Protein AF-A0A9P6B4S8-F1 (afdb_monomer_lite)

Structure (mmCIF, N/CA/C/O backbone):
data_AF-A0A9P6B4S8-F1
#
_entry.id   AF-A0A9P6B4S8-F1
#
loop_
_atom_site.group_PDB
_atom_site.id
_atom_site.type_symbol
_atom_site.label_atom_id
_atom_site.label_alt_id
_atom_site.label_comp_id
_atom_site.label_asym_id
_atom_site.label_entity_id
_atom_site.label_seq_id
_atom_site.pdbx_PDB_ins_code
_atom_site.Cartn_x
_atom_site.Cartn_y
_atom_site.Cartn_z
_atom_site.occupancy
_atom_site.B_iso_or_equiv
_atom_site.auth_seq_id
_atom_site.auth_comp_id
_atom_site.auth_asym_id
_atom_site.auth_atom_id
_atom_site.pdbx_PDB_model_num
ATOM 1 N N . MET A 1 1 ? 7.560 10.837 -11.925 1.00 60.25 1 MET A N 1
ATOM 2 C CA . MET A 1 1 ? 7.643 9.606 -12.739 1.00 60.25 1 MET A CA 1
ATOM 3 C C . MET A 1 1 ? 6.993 9.851 -14.095 1.00 60.25 1 MET A C 1
ATOM 5 O O . MET A 1 1 ? 7.662 9.678 -15.103 1.00 60.25 1 MET A O 1
ATOM 9 N N . ASP A 1 2 ? 5.782 10.408 -14.110 1.00 69.50 2 ASP A N 1
ATOM 10 C CA . ASP A 1 2 ? 5.038 10.773 -15.330 1.00 69.50 2 ASP A CA 1
ATOM 11 C C . ASP A 1 2 ? 5.799 11.707 -16.286 1.00 69.50 2 ASP A C 1
ATOM 13 O O . ASP A 1 2 ? 5.719 11.554 -17.499 1.00 69.50 2 A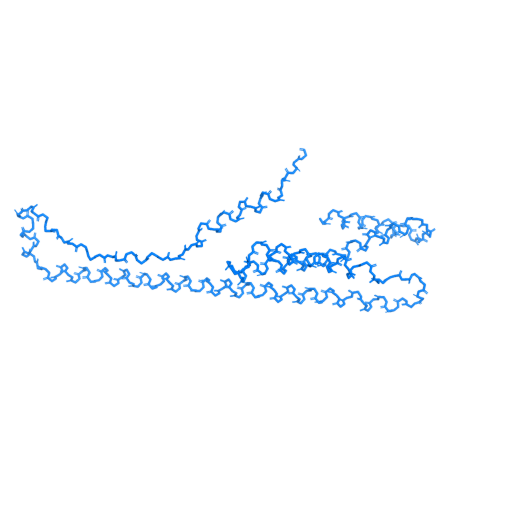SP A O 1
ATOM 17 N N . SER A 1 3 ? 6.618 12.625 -15.764 1.00 72.25 3 SER A N 1
ATOM 18 C CA . SER A 1 3 ? 7.443 13.527 -16.581 1.00 72.25 3 SER A CA 1
ATOM 19 C C . SER A 1 3 ? 8.452 12.799 -17.480 1.00 72.25 3 SER A C 1
ATOM 21 O O . SER A 1 3 ? 8.645 13.194 -18.628 1.00 72.25 3 SER A O 1
ATOM 23 N N . ILE A 1 4 ? 9.065 11.715 -16.991 1.00 69.94 4 ILE A N 1
ATOM 24 C CA . ILE A 1 4 ? 10.062 10.943 -17.752 1.00 69.94 4 ILE A CA 1
ATOM 25 C C . ILE A 1 4 ? 9.362 10.083 -18.815 1.00 69.94 4 ILE A C 1
ATOM 27 O O . ILE A 1 4 ? 9.819 10.021 -19.955 1.00 69.94 4 ILE A O 1
ATOM 31 N N . GLN A 1 5 ? 8.201 9.502 -18.488 1.00 69.69 5 GLN A N 1
ATOM 32 C CA . GLN A 1 5 ? 7.378 8.779 -19.466 1.00 69.69 5 GLN A CA 1
ATOM 33 C C . GLN A 1 5 ? 6.892 9.694 -20.597 1.00 69.69 5 GLN A C 1
ATOM 35 O O . GLN A 1 5 ? 6.941 9.311 -21.766 1.00 69.69 5 GLN A O 1
ATOM 40 N N . VAL A 1 6 ? 6.486 10.927 -20.276 1.00 79.06 6 VAL A N 1
ATOM 41 C CA . VAL A 1 6 ? 6.101 11.926 -21.282 1.00 79.06 6 VAL A CA 1
ATOM 42 C C . VAL A 1 6 ? 7.275 12.257 -22.209 1.00 79.06 6 VAL A C 1
ATOM 44 O O . VAL A 1 6 ? 7.082 12.301 -23.424 1.00 79.06 6 VAL A O 1
ATOM 47 N N . MET A 1 7 ? 8.497 12.419 -21.683 1.00 75.12 7 MET A N 1
ATOM 48 C CA . MET A 1 7 ? 9.686 12.615 -22.527 1.00 75.12 7 MET A CA 1
ATOM 49 C C . MET A 1 7 ? 9.951 11.412 -23.440 1.00 75.12 7 MET A C 1
ATOM 51 O O . MET A 1 7 ? 10.229 11.606 -24.623 1.00 75.12 7 MET A O 1
ATOM 55 N N . GLY A 1 8 ? 9.800 10.184 -22.935 1.00 69.69 8 GLY A N 1
ATOM 56 C CA . GLY A 1 8 ? 9.910 8.967 -23.746 1.00 69.69 8 GLY A CA 1
ATOM 57 C C . GLY A 1 8 ? 8.913 8.941 -24.910 1.00 69.69 8 GLY A C 1
ATOM 58 O O . GLY A 1 8 ? 9.304 8.715 -26.053 1.00 69.69 8 GLY A O 1
ATOM 59 N N . ASN A 1 9 ? 7.646 9.271 -24.648 1.00 75.06 9 ASN A N 1
ATOM 60 C CA . ASN A 1 9 ? 6.593 9.288 -25.668 1.00 75.06 9 ASN A CA 1
ATOM 61 C C . ASN A 1 9 ? 6.832 10.344 -26.760 1.00 75.06 9 ASN A C 1
ATOM 63 O O . ASN A 1 9 ? 6.580 10.082 -27.937 1.00 75.06 9 ASN A O 1
ATOM 67 N N . ILE A 1 10 ? 7.356 11.520 -26.397 1.00 80.56 10 ILE A N 1
ATOM 68 C CA . ILE A 1 10 ? 7.702 12.575 -27.364 1.00 80.56 10 ILE A CA 1
ATOM 69 C C . ILE A 1 10 ? 8.824 12.106 -28.304 1.00 80.56 10 ILE A C 1
ATOM 71 O O . ILE A 1 10 ? 8.780 12.375 -29.508 1.00 80.56 10 ILE A O 1
ATOM 75 N N . LEU A 1 11 ? 9.816 11.382 -27.777 1.00 71.94 11 LEU A N 1
ATOM 76 C CA . LEU A 1 11 ? 10.913 10.835 -28.578 1.00 71.94 11 LEU A CA 1
ATOM 77 C C . LEU A 1 11 ? 10.420 9.750 -29.546 1.00 71.94 11 LEU A C 1
ATOM 79 O O . LEU A 1 11 ? 10.827 9.750 -30.709 1.00 71.94 11 LEU A O 1
ATOM 83 N N . THR A 1 12 ? 9.498 8.887 -29.113 1.00 74.38 12 THR A N 1
ATOM 84 C CA . THR A 1 12 ? 8.885 7.851 -29.962 1.00 74.38 12 THR A CA 1
ATOM 85 C C . THR A 1 12 ? 8.053 8.450 -31.101 1.00 74.38 12 THR A C 1
ATOM 87 O O . THR A 1 12 ? 8.195 8.030 -32.249 1.00 74.38 12 THR A O 1
ATOM 90 N N . ALA A 1 13 ? 7.263 9.496 -30.839 1.00 78.19 13 ALA A N 1
ATOM 91 C CA . ALA A 1 13 ? 6.441 10.146 -31.866 1.00 78.19 13 ALA A CA 1
ATOM 92 C C . ALA A 1 13 ? 7.277 10.715 -33.032 1.00 78.19 13 ALA A C 1
ATOM 94 O O . ALA A 1 13 ? 6.869 10.682 -34.194 1.00 78.19 13 ALA A O 1
ATOM 95 N N . ARG A 1 14 ? 8.491 11.201 -32.744 1.00 75.31 14 ARG A N 1
ATOM 96 C CA . ARG A 1 14 ? 9.411 11.716 -33.770 1.00 75.31 14 ARG A CA 1
ATOM 97 C C . ARG A 1 14 ? 9.944 10.619 -34.699 1.00 75.31 14 ARG A C 1
ATOM 99 O O . ARG A 1 14 ? 10.279 10.907 -35.848 1.00 75.31 14 ARG A O 1
ATOM 106 N N . TRP A 1 15 ? 10.037 9.382 -34.219 1.00 69.94 15 TRP A N 1
ATOM 107 C CA . TRP A 1 15 ? 10.468 8.237 -35.022 1.00 69.94 15 TRP A CA 1
ATOM 108 C C . TRP A 1 15 ? 9.382 7.774 -35.986 1.00 69.94 15 TRP A C 1
ATOM 110 O O . TRP A 1 15 ? 9.666 7.569 -37.167 1.00 69.94 15 TRP A O 1
ATOM 120 N N . GLU A 1 16 ? 8.139 7.690 -35.508 1.00 78.75 16 GLU A N 1
ATOM 121 C CA . GLU A 1 16 ? 6.987 7.355 -36.351 1.00 78.75 16 GLU A CA 1
ATOM 122 C C . GLU A 1 16 ? 6.810 8.367 -37.490 1.00 78.75 16 GLU A C 1
ATOM 124 O O . GLU A 1 16 ? 6.536 7.980 -38.624 1.00 78.75 16 GLU A O 1
ATOM 129 N N . LEU A 1 17 ? 7.064 9.653 -37.220 1.00 83.56 17 LEU A N 1
ATOM 130 C CA . LEU A 1 17 ? 6.996 10.715 -38.226 1.00 83.56 17 LEU A CA 1
ATOM 131 C C . LEU A 1 17 ? 8.083 10.623 -39.309 1.00 83.56 17 LEU A C 1
ATOM 133 O O . LEU A 1 17 ? 7.824 10.979 -40.456 1.00 83.56 17 LEU A O 1
ATOM 137 N N . ASN A 1 18 ? 9.295 10.172 -38.973 1.00 81.62 18 ASN A N 1
ATOM 138 C CA . ASN A 1 18 ? 10.419 10.157 -39.919 1.00 81.62 18 ASN A CA 1
ATOM 139 C C . ASN A 1 18 ? 10.561 8.837 -40.693 1.00 81.62 18 ASN A C 1
ATOM 141 O O . ASN A 1 18 ? 11.295 8.794 -41.683 1.00 81.62 18 ASN A O 1
ATOM 145 N N . GLY A 1 19 ? 9.896 7.760 -40.259 1.00 78.31 19 GLY A N 1
ATOM 146 C CA . GLY A 1 19 ? 9.850 6.470 -40.960 1.00 78.31 19 GLY A CA 1
ATOM 147 C C . GLY A 1 19 ? 11.210 5.795 -41.197 1.00 78.31 19 GLY A C 1
ATOM 148 O O . GLY A 1 19 ? 11.290 4.826 -41.952 1.00 78.31 19 GLY A O 1
ATOM 149 N N . LYS A 1 20 ? 12.293 6.307 -40.599 1.00 72.19 20 LYS A N 1
ATOM 150 C CA . LYS A 1 20 ? 13.662 5.811 -40.761 1.00 72.19 20 LYS A CA 1
ATOM 151 C C . LYS A 1 20 ? 14.406 5.873 -39.434 1.00 72.19 20 LYS A C 1
ATOM 153 O O . LYS A 1 20 ? 14.551 6.941 -38.846 1.00 72.19 20 LYS A O 1
ATOM 158 N N . ALA A 1 21 ? 14.916 4.721 -39.017 1.00 65.62 21 ALA A N 1
ATOM 159 C CA . ALA A 1 21 ? 15.873 4.599 -37.932 1.00 65.62 21 ALA A CA 1
ATOM 160 C C . ALA A 1 21 ? 17.251 5.022 -38.453 1.00 65.62 21 ALA A C 1
ATOM 162 O O . ALA A 1 21 ? 17.856 4.304 -39.246 1.00 65.62 21 ALA A O 1
ATOM 163 N N . THR A 1 22 ? 17.737 6.202 -38.078 1.00 67.94 22 THR A N 1
ATOM 164 C CA . THR A 1 22 ? 19.130 6.572 -38.352 1.00 67.94 22 THR A CA 1
ATOM 165 C C . THR A 1 22 ? 20.005 6.055 -37.220 1.00 67.94 22 THR A C 1
ATOM 167 O O . THR A 1 22 ?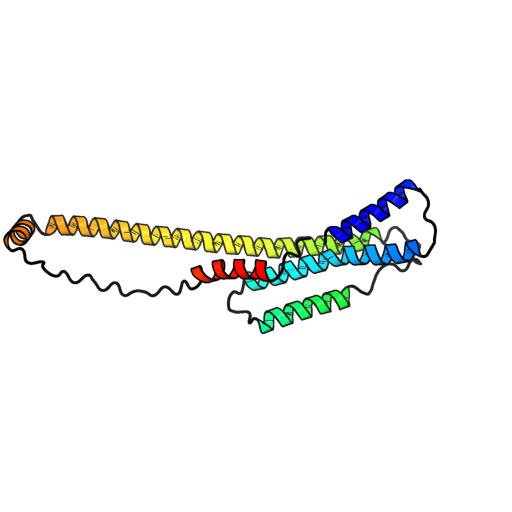 19.871 6.512 -36.084 1.00 67.94 22 THR A O 1
ATOM 170 N N . GLU A 1 23 ? 20.894 5.114 -37.529 1.00 64.56 23 GLU A N 1
ATOM 171 C CA . GLU A 1 23 ? 21.922 4.626 -36.609 1.00 64.56 23 GLU A CA 1
ATOM 172 C C . GLU A 1 23 ? 22.845 5.797 -36.225 1.00 64.56 23 GLU A C 1
ATOM 174 O O . GLU A 1 23 ? 23.530 6.381 -37.063 1.00 64.56 23 GLU A O 1
ATOM 179 N N . GLY A 1 24 ? 22.805 6.206 -34.959 1.00 74.12 24 GLY A N 1
ATOM 180 C CA . GLY A 1 24 ? 23.564 7.341 -34.440 1.00 74.12 24 GLY A CA 1
ATOM 181 C C . GLY A 1 24 ? 23.475 7.422 -32.918 1.00 74.12 24 GLY A C 1
ATOM 182 O O . GLY A 1 24 ? 22.684 6.710 -32.302 1.00 74.12 24 GLY A O 1
ATOM 183 N N . SER A 1 25 ? 24.250 8.319 -32.300 1.00 68.62 25 SER A N 1
ATOM 184 C CA . SER A 1 25 ? 24.309 8.510 -30.833 1.00 68.62 25 SER A CA 1
ATOM 185 C C . SER A 1 25 ? 22.949 8.788 -30.175 1.00 68.62 25 SER A C 1
ATOM 187 O O . SER A 1 25 ? 22.758 8.541 -28.981 1.00 68.62 25 SER A O 1
ATOM 189 N N . TYR A 1 26 ? 21.984 9.265 -30.962 1.00 67.12 26 TYR A N 1
ATOM 190 C CA . TYR A 1 26 ? 20.598 9.461 -30.547 1.00 67.12 26 TYR A CA 1
ATOM 191 C C . TYR A 1 26 ? 19.887 8.138 -30.216 1.00 67.12 26 TYR A C 1
ATOM 193 O O . TYR A 1 26 ? 19.085 8.085 -29.291 1.00 67.12 26 TYR A O 1
ATOM 201 N N . CYS A 1 27 ? 20.211 7.050 -30.924 1.00 65.81 27 CYS A N 1
ATOM 202 C CA . CYS A 1 27 ? 19.630 5.728 -30.689 1.00 65.81 27 CYS A CA 1
ATOM 203 C C . CYS A 1 27 ? 20.142 5.118 -29.371 1.00 65.81 27 CYS A C 1
ATOM 205 O O . CYS A 1 27 ? 19.360 4.584 -28.587 1.00 65.81 27 CYS A O 1
ATOM 207 N N . THR A 1 28 ? 21.434 5.290 -29.067 1.00 69.69 28 THR A N 1
ATOM 208 C CA . THR A 1 28 ? 22.043 4.814 -27.813 1.00 69.69 28 THR A CA 1
ATOM 209 C C . THR A 1 28 ? 21.476 5.551 -26.597 1.00 69.69 28 THR A C 1
ATOM 211 O O . THR A 1 28 ? 20.998 4.916 -25.661 1.00 69.69 28 THR A O 1
ATOM 214 N N . THR A 1 29 ? 21.416 6.885 -26.640 1.00 68.00 29 THR A N 1
ATOM 215 C CA . THR A 1 29 ? 20.871 7.696 -25.529 1.00 68.00 29 THR A CA 1
ATOM 216 C C . THR A 1 29 ? 19.369 7.485 -25.312 1.00 68.00 29 THR A C 1
ATOM 218 O O . THR A 1 29 ? 18.887 7.516 -24.176 1.00 68.00 29 THR A O 1
ATOM 221 N N . GLN A 1 30 ? 18.611 7.213 -26.377 1.00 66.56 30 GLN A N 1
ATOM 222 C CA . GLN A 1 30 ? 17.198 6.852 -26.263 1.00 66.56 30 GLN A CA 1
ATOM 223 C C . GLN A 1 30 ? 17.012 5.477 -25.610 1.00 66.56 30 GLN A C 1
ATOM 225 O O . GLN A 1 30 ? 16.117 5.324 -24.781 1.00 66.56 30 GLN A O 1
ATOM 230 N N . SER A 1 31 ? 17.865 4.500 -25.933 1.00 64.94 31 SER A N 1
ATOM 231 C CA . SER A 1 31 ? 17.790 3.160 -25.340 1.00 64.94 31 SER A CA 1
ATOM 232 C C . SER A 1 31 ? 18.023 3.179 -23.824 1.00 64.94 31 SER A C 1
ATOM 234 O O . SER A 1 31 ? 17.265 2.557 -23.084 1.00 64.94 31 SER A O 1
ATOM 236 N N . GLU A 1 32 ? 18.968 3.996 -23.350 1.00 66.69 32 GLU A N 1
ATOM 237 C CA . GLU A 1 32 ? 19.223 4.201 -21.918 1.00 66.69 32 GLU A CA 1
ATOM 238 C C . GLU A 1 32 ? 18.029 4.872 -21.223 1.00 66.69 32 GLU A C 1
ATOM 240 O O . GLU A 1 32 ? 17.619 4.473 -20.133 1.00 66.69 32 GLU A O 1
ATOM 245 N N . SER A 1 33 ? 17.418 5.863 -21.879 1.00 65.88 33 SER A N 1
ATOM 246 C CA . SER A 1 33 ? 16.287 6.618 -21.323 1.00 65.88 33 SER A CA 1
ATOM 247 C C . SER A 1 33 ? 15.017 5.767 -21.196 1.00 65.88 33 SER A C 1
ATOM 249 O O . SER A 1 33 ? 14.292 5.875 -20.208 1.00 65.88 33 SER A O 1
ATOM 251 N N . VAL A 1 34 ? 14.747 4.900 -22.177 1.00 65.88 34 VAL A N 1
ATOM 252 C CA . VAL A 1 34 ? 13.602 3.974 -22.142 1.00 65.88 34 VAL A CA 1
ATOM 253 C C . VAL A 1 34 ? 13.805 2.905 -21.065 1.00 65.88 34 VAL A C 1
ATOM 255 O O . VAL A 1 34 ? 12.877 2.597 -20.324 1.00 65.88 34 VAL A O 1
ATOM 258 N N . GLN A 1 35 ? 15.032 2.419 -20.885 1.00 65.75 35 GLN A N 1
ATOM 259 C CA . GLN A 1 35 ? 15.338 1.406 -19.875 1.00 65.75 35 GLN A CA 1
ATOM 260 C C . GLN A 1 35 ? 15.165 1.931 -18.437 1.00 65.75 35 GLN A C 1
ATOM 262 O O . GLN A 1 35 ? 14.715 1.202 -17.549 1.00 65.75 35 GLN A O 1
ATOM 267 N N . VAL A 1 36 ? 15.428 3.223 -18.206 1.00 67.62 36 VAL A N 1
ATOM 268 C CA . VAL A 1 36 ? 15.117 3.896 -16.930 1.00 67.62 36 VAL A CA 1
ATOM 269 C C . VAL A 1 36 ? 13.604 3.947 -16.674 1.00 67.62 36 VAL A C 1
ATOM 271 O O . VAL A 1 36 ? 13.168 3.790 -15.529 1.00 67.62 36 VAL A O 1
ATOM 274 N N . CYS A 1 37 ? 12.787 4.113 -17.719 1.00 65.44 37 CYS A N 1
ATOM 275 C CA . CYS A 1 37 ? 11.326 4.084 -17.604 1.00 65.44 37 CYS A CA 1
ATOM 276 C C . CYS A 1 37 ? 10.782 2.692 -17.257 1.00 65.44 37 CYS A C 1
ATOM 278 O O . CYS A 1 37 ? 9.800 2.606 -16.520 1.00 65.44 37 CYS A O 1
ATOM 280 N N . ASP A 1 38 ? 11.423 1.610 -17.694 1.00 68.25 38 ASP A N 1
ATOM 281 C CA . ASP A 1 38 ? 10.990 0.246 -17.350 1.00 68.25 38 ASP A CA 1
ATOM 282 C C . ASP A 1 38 ? 11.338 -0.129 -15.900 1.00 68.25 38 ASP A C 1
ATOM 284 O O . ASP A 1 38 ? 10.576 -0.823 -15.217 1.00 68.25 38 ASP A O 1
ATOM 288 N N . GLY A 1 39 ? 12.426 0.439 -15.362 1.00 72.50 39 GLY A N 1
ATOM 289 C CA . GLY A 1 39 ? 12.794 0.339 -13.943 1.00 72.50 39 GLY A CA 1
ATOM 290 C C . GLY A 1 39 ? 11.731 0.883 -12.978 1.00 72.50 39 GLY A C 1
ATOM 291 O O . GLY A 1 39 ? 11.712 0.559 -11.788 1.00 72.50 39 GLY A O 1
ATOM 292 N N . SER A 1 40 ? 10.794 1.666 -13.499 1.00 78.06 40 SER A N 1
ATOM 293 C CA . SER A 1 40 ? 9.721 2.290 -12.742 1.00 78.06 40 SER A CA 1
ATOM 294 C C . SER A 1 40 ? 8.719 1.280 -12.149 1.00 78.06 40 SER A C 1
ATOM 296 O O . SER A 1 40 ? 8.196 1.488 -11.052 1.00 78.06 40 SER A O 1
ATOM 298 N N . THR A 1 41 ? 8.537 0.120 -12.791 1.00 82.12 41 THR A N 1
ATOM 299 C CA . THR A 1 41 ? 7.689 -0.970 -12.277 1.00 82.12 41 THR A CA 1
ATOM 300 C C . THR A 1 41 ? 8.223 -1.522 -10.956 1.00 82.12 41 THR A C 1
ATOM 302 O O . THR A 1 41 ? 7.469 -1.706 -9.998 1.00 82.12 41 THR A O 1
ATOM 305 N N . TRP A 1 42 ? 9.538 -1.729 -10.862 1.00 82.88 42 TRP A N 1
ATOM 306 C CA . TRP A 1 42 ? 10.191 -2.224 -9.648 1.00 82.88 42 TRP A CA 1
ATOM 307 C C . TRP A 1 42 ? 10.080 -1.241 -8.489 1.00 82.88 42 TRP A C 1
ATOM 309 O O . TRP A 1 42 ? 9.868 -1.649 -7.344 1.00 82.88 42 TRP A O 1
ATOM 319 N N . PHE A 1 43 ? 10.155 0.054 -8.791 1.00 83.50 43 PHE A N 1
ATOM 320 C CA . PHE A 1 43 ? 9.942 1.098 -7.800 1.00 83.50 43 PHE A CA 1
ATOM 321 C C . PHE A 1 43 ? 8.517 1.052 -7.233 1.00 83.50 43 PHE A C 1
ATOM 323 O O . PHE A 1 43 ? 8.338 1.085 -6.013 1.00 83.50 43 PHE A O 1
ATOM 330 N N . THR A 1 44 ? 7.507 0.874 -8.090 1.00 85.00 44 THR A N 1
ATOM 331 C CA . THR A 1 44 ? 6.112 0.698 -7.657 1.00 85.00 44 THR A CA 1
ATOM 332 C C . THR A 1 44 ? 5.944 -0.516 -6.743 1.00 85.00 44 THR A C 1
ATOM 334 O O . THR A 1 44 ? 5.308 -0.406 -5.694 1.00 85.00 44 THR A O 1
ATOM 337 N N . ILE A 1 45 ? 6.554 -1.660 -7.078 1.00 87.56 45 ILE A N 1
ATOM 338 C CA . ILE A 1 45 ? 6.505 -2.858 -6.223 1.00 87.56 45 ILE A CA 1
ATOM 339 C C . ILE A 1 45 ? 7.167 -2.585 -4.869 1.00 87.56 45 ILE A C 1
ATOM 341 O O . ILE A 1 45 ? 6.596 -2.924 -3.834 1.00 87.56 45 ILE A O 1
ATOM 345 N N . ALA A 1 46 ? 8.347 -1.958 -4.844 1.00 88.06 46 ALA A N 1
ATOM 346 C CA . ALA A 1 46 ? 9.032 -1.639 -3.592 1.00 88.06 46 ALA A CA 1
ATOM 347 C C . ALA A 1 46 ? 8.191 -0.724 -2.696 1.00 88.06 46 ALA A C 1
ATOM 349 O O . ALA A 1 46 ? 8.064 -0.984 -1.498 1.00 88.06 46 ALA A O 1
ATOM 350 N N . MET A 1 47 ? 7.566 0.302 -3.276 1.00 88.12 47 MET A N 1
ATOM 351 C CA . MET A 1 47 ? 6.647 1.185 -2.557 1.00 88.12 47 MET A CA 1
ATOM 352 C C . MET A 1 47 ? 5.425 0.428 -2.023 1.00 88.12 47 MET A C 1
ATOM 354 O O . MET A 1 47 ? 5.036 0.632 -0.868 1.00 88.12 47 MET A O 1
ATOM 358 N N . ALA A 1 48 ? 4.852 -0.484 -2.813 1.00 90.38 48 ALA A N 1
ATOM 359 C CA . ALA A 1 48 ? 3.729 -1.317 -2.388 1.00 90.38 48 ALA A CA 1
ATOM 360 C C . ALA A 1 48 ? 4.112 -2.244 -1.222 1.00 90.38 48 ALA A C 1
ATOM 362 O O . ALA A 1 48 ? 3.388 -2.308 -0.230 1.00 90.38 48 ALA A O 1
ATOM 363 N N . VAL A 1 49 ? 5.274 -2.905 -1.291 1.00 90.06 49 VAL A N 1
ATOM 364 C CA . VAL A 1 49 ? 5.794 -3.772 -0.218 1.00 90.06 49 VAL A CA 1
ATOM 365 C C . VAL A 1 49 ? 6.041 -2.975 1.059 1.00 90.06 49 VAL A C 1
ATOM 367 O O . VAL A 1 49 ? 5.623 -3.395 2.136 1.00 90.06 49 VAL A O 1
ATOM 370 N N . MET A 1 50 ? 6.680 -1.810 0.953 1.00 89.12 50 MET A N 1
ATOM 371 C CA . MET A 1 50 ? 6.916 -0.934 2.102 1.00 89.12 50 MET A CA 1
ATOM 372 C C . MET A 1 50 ? 5.601 -0.512 2.762 1.00 89.12 50 MET A C 1
ATOM 374 O O . MET A 1 50 ? 5.442 -0.658 3.973 1.00 89.12 50 MET A O 1
ATOM 378 N N . THR A 1 51 ? 4.632 -0.066 1.961 1.00 90.56 51 THR A N 1
ATOM 379 C CA . THR A 1 51 ? 3.304 0.334 2.448 1.00 90.56 51 THR A CA 1
ATOM 380 C C . THR A 1 51 ? 2.584 -0.833 3.126 1.00 90.56 51 THR A C 1
ATOM 382 O O . THR A 1 51 ? 2.055 -0.684 4.228 1.00 90.56 51 THR A O 1
ATOM 385 N N . PHE A 1 52 ? 2.614 -2.014 2.508 1.00 93.06 52 PHE A N 1
ATOM 386 C CA . PHE A 1 52 ? 2.039 -3.238 3.059 1.00 93.06 52 PHE A CA 1
ATOM 387 C C . PHE A 1 52 ? 2.635 -3.592 4.423 1.00 93.06 52 PHE A C 1
ATOM 389 O O . PHE A 1 52 ? 1.894 -3.837 5.376 1.00 93.06 52 PHE A O 1
ATOM 396 N N . LEU A 1 53 ? 3.964 -3.574 4.547 1.00 91.12 53 LEU A N 1
ATOM 397 C CA . LEU A 1 53 ? 4.645 -3.908 5.796 1.00 91.12 53 LEU A CA 1
ATOM 398 C C . LEU A 1 53 ? 4.294 -2.929 6.920 1.00 91.12 53 LEU A C 1
ATOM 400 O O . LEU A 1 53 ? 4.079 -3.352 8.056 1.00 91.12 53 LEU A O 1
ATOM 404 N N . GLU A 1 54 ? 4.196 -1.633 6.620 1.00 89.69 54 GLU A N 1
ATOM 405 C CA . GLU A 1 54 ? 3.822 -0.639 7.625 1.00 89.69 54 GLU A CA 1
ATOM 406 C C . GLU A 1 54 ? 2.354 -0.731 8.066 1.00 89.69 54 GLU A C 1
ATOM 408 O O . GLU A 1 54 ? 2.043 -0.373 9.204 1.00 89.69 54 GLU A O 1
ATOM 413 N N . ILE A 1 55 ? 1.449 -1.154 7.177 1.00 90.94 55 ILE A N 1
ATOM 414 C CA . ILE A 1 55 ? 0.022 -1.306 7.491 1.00 90.94 55 ILE A CA 1
ATOM 415 C C . ILE A 1 55 ? -0.229 -2.602 8.264 1.00 90.94 55 ILE A C 1
ATOM 417 O O . ILE A 1 55 ? -0.938 -2.580 9.264 1.00 90.94 55 ILE A O 1
ATOM 421 N N . MET A 1 56 ? 0.362 -3.718 7.835 1.00 91.88 56 MET A N 1
ATOM 422 C CA . MET A 1 56 ? 0.082 -5.039 8.411 1.00 91.88 56 MET A CA 1
ATOM 423 C C . MET A 1 56 ? 0.820 -5.316 9.721 1.00 91.88 56 MET A C 1
ATOM 425 O O . MET A 1 56 ? 0.365 -6.130 10.525 1.00 91.88 56 MET A O 1
ATOM 429 N N . PHE A 1 57 ? 1.953 -4.652 9.963 1.00 91.12 57 PHE A N 1
ATOM 430 C CA . PHE A 1 57 ? 2.771 -4.873 11.160 1.00 91.12 57 PHE A CA 1
ATOM 431 C C . PHE A 1 57 ? 2.934 -3.607 12.002 1.00 91.12 57 PHE A C 1
ATOM 433 O O . PHE A 1 57 ? 4.064 -3.219 12.338 1.00 91.12 57 PHE A O 1
ATOM 440 N N . PRO A 1 58 ? 1.828 -2.949 12.388 1.00 87.81 58 PRO A N 1
ATOM 441 C CA . PRO A 1 58 ? 1.920 -1.675 13.061 1.00 87.81 58 PRO A CA 1
ATOM 442 C C . PRO A 1 58 ? 2.523 -1.890 14.461 1.00 87.81 58 PRO A C 1
ATOM 444 O O . PRO A 1 58 ? 2.118 -2.768 15.222 1.00 87.81 58 PRO A O 1
ATOM 447 N N . GLY A 1 59 ? 3.584 -1.142 14.769 1.00 88.62 59 GLY A N 1
ATOM 448 C CA .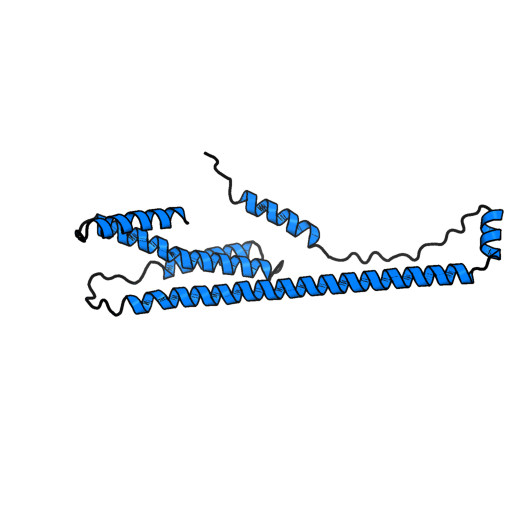 GLY A 1 59 ? 4.323 -1.239 16.036 1.00 88.62 59 GLY A CA 1
ATOM 449 C C . GLY A 1 59 ? 5.287 -2.426 16.169 1.00 88.62 59 GLY A C 1
ATOM 450 O O . GLY A 1 59 ? 6.136 -2.398 17.056 1.00 88.62 59 GLY A O 1
ATOM 451 N N . LYS A 1 60 ? 5.222 -3.434 15.287 1.00 89.81 60 LYS A N 1
ATOM 452 C CA . LYS A 1 60 ? 6.180 -4.557 15.287 1.00 89.81 60 LYS A CA 1
ATOM 453 C C . LYS A 1 60 ? 7.449 -4.244 14.503 1.00 89.81 60 LYS A C 1
ATOM 455 O O . LYS A 1 60 ? 8.521 -4.719 14.867 1.00 89.81 60 LYS A O 1
ATOM 460 N N . LEU A 1 61 ? 7.340 -3.443 13.443 1.00 90.69 61 LEU A N 1
ATOM 461 C CA . LEU A 1 61 ? 8.493 -3.059 12.639 1.00 90.69 61 LEU A CA 1
ATOM 462 C C . LEU A 1 61 ? 9.136 -1.793 13.216 1.00 90.69 61 LEU A C 1
ATOM 464 O O . LEU A 1 61 ? 8.558 -0.705 13.185 1.00 90.69 61 LEU A O 1
ATOM 468 N N . SER A 1 62 ? 10.353 -1.919 13.745 1.00 92.62 62 SER A N 1
ATOM 469 C CA . SER A 1 62 ? 11.115 -0.750 14.190 1.00 92.62 62 SER A CA 1
ATOM 470 C C . SER A 1 62 ? 11.440 0.154 12.996 1.00 92.62 62 SER A C 1
ATOM 472 O O . SER A 1 62 ? 11.777 -0.329 11.913 1.00 92.62 62 SER A O 1
ATOM 474 N N . ARG A 1 63 ? 11.443 1.482 13.188 1.00 85.62 63 ARG A N 1
ATOM 475 C CA . ARG A 1 63 ? 11.828 2.454 12.138 1.00 85.62 63 ARG A CA 1
ATOM 476 C C . ARG A 1 63 ? 13.214 2.181 11.543 1.00 85.62 63 ARG A C 1
ATOM 478 O O . ARG A 1 63 ? 13.495 2.594 10.421 1.00 85.62 63 ARG A O 1
ATOM 485 N N . SER A 1 64 ? 14.115 1.544 12.293 1.00 90.75 64 SER A N 1
ATOM 486 C CA . SER A 1 64 ? 15.435 1.152 11.781 1.00 90.75 64 SER A CA 1
ATOM 487 C C . SER A 1 64 ? 15.375 -0.095 10.894 1.00 90.75 64 SER A C 1
ATOM 489 O O . SER A 1 64 ? 16.189 -0.235 9.989 1.00 90.75 64 SER A O 1
ATOM 491 N N . GLN A 1 65 ? 14.429 -1.004 11.136 1.00 91.00 65 GLN A N 1
ATOM 492 C CA . GLN A 1 65 ? 14.205 -2.188 10.306 1.00 91.00 65 GLN A CA 1
ATOM 493 C C . GLN A 1 65 ? 13.506 -1.808 9.002 1.00 91.00 65 GLN A C 1
ATOM 495 O O . GLN A 1 65 ? 13.962 -2.237 7.952 1.00 91.00 65 GLN A O 1
ATOM 500 N N . ALA A 1 66 ? 12.494 -0.934 9.053 1.00 86.12 66 ALA A N 1
ATOM 501 C CA . ALA A 1 66 ? 11.831 -0.413 7.855 1.00 86.12 66 ALA A CA 1
ATOM 502 C C . ALA A 1 66 ? 12.828 0.278 6.908 1.00 86.12 66 ALA A C 1
ATOM 504 O O . ALA A 1 66 ? 12.873 -0.027 5.722 1.00 86.12 66 ALA A O 1
ATOM 505 N N . ARG A 1 67 ? 13.706 1.138 7.450 1.00 87.00 67 ARG A N 1
ATOM 506 C CA . ARG A 1 67 ? 14.771 1.794 6.670 1.00 87.00 67 ARG A CA 1
ATOM 507 C C . ARG A 1 67 ? 15.770 0.804 6.077 1.00 87.00 67 ARG A C 1
ATOM 509 O O . ARG A 1 67 ? 16.149 0.958 4.922 1.00 87.00 67 ARG A O 1
ATOM 516 N N . ARG A 1 68 ? 16.182 -0.212 6.846 1.00 92.25 68 ARG A N 1
ATOM 517 C CA . ARG A 1 68 ? 17.071 -1.272 6.348 1.00 92.25 68 ARG A CA 1
ATOM 518 C C . ARG A 1 68 ? 16.413 -2.059 5.222 1.00 92.25 68 ARG A C 1
ATOM 520 O O . ARG A 1 68 ? 17.044 -2.246 4.199 1.00 92.25 68 ARG A O 1
ATOM 527 N N . LEU A 1 69 ? 15.148 -2.441 5.378 1.00 89.75 69 LEU A N 1
ATOM 528 C CA . LEU A 1 69 ? 14.411 -3.193 4.368 1.00 89.75 69 LEU A CA 1
ATOM 529 C C . LEU A 1 69 ? 14.193 -2.371 3.093 1.00 89.75 69 LEU A C 1
ATOM 531 O O . LEU A 1 69 ? 14.442 -2.885 2.010 1.00 89.75 69 LEU A O 1
ATOM 535 N N . ALA A 1 70 ? 13.836 -1.088 3.208 1.00 87.19 70 ALA A N 1
ATOM 536 C CA . ALA A 1 70 ? 13.754 -0.177 2.066 1.00 87.19 70 ALA A CA 1
ATOM 537 C C . ALA A 1 70 ? 15.097 -0.066 1.331 1.00 87.19 70 ALA A C 1
ATOM 539 O O . ALA A 1 70 ? 15.150 -0.229 0.117 1.00 87.19 70 ALA A O 1
ATOM 540 N N . ALA A 1 71 ? 16.190 0.155 2.069 1.00 89.81 71 ALA A N 1
ATOM 541 C CA . ALA A 1 71 ? 17.527 0.234 1.491 1.00 89.81 71 ALA A CA 1
ATOM 542 C C . ALA A 1 71 ? 17.935 -1.087 0.824 1.00 89.81 71 ALA A C 1
ATOM 544 O O . ALA A 1 71 ? 18.443 -1.067 -0.289 1.00 89.81 71 ALA A O 1
ATOM 545 N N . THR A 1 72 ? 17.663 -2.234 1.455 1.00 91.50 72 THR A N 1
ATOM 546 C CA . THR A 1 72 ? 17.916 -3.554 0.866 1.00 91.50 72 THR A CA 1
ATOM 547 C C . THR A 1 72 ? 17.098 -3.762 -0.405 1.00 91.50 72 THR A C 1
ATOM 549 O O . THR A 1 72 ? 17.661 -4.216 -1.391 1.00 91.50 72 THR A O 1
ATOM 552 N N . MET A 1 73 ? 15.814 -3.390 -0.431 1.00 87.44 73 MET A N 1
ATOM 553 C CA . MET A 1 73 ? 14.978 -3.486 -1.635 1.00 87.44 73 MET A CA 1
ATOM 554 C C . MET A 1 73 ? 15.496 -2.580 -2.752 1.00 87.44 73 MET A C 1
ATOM 556 O O . MET A 1 73 ? 15.594 -3.026 -3.886 1.00 87.44 73 MET A O 1
ATOM 560 N N . ILE A 1 74 ? 15.891 -1.343 -2.438 1.00 86.06 74 ILE A N 1
ATOM 561 C CA . ILE A 1 74 ? 16.493 -0.415 -3.404 1.00 86.06 74 ILE A CA 1
ATOM 562 C C . ILE A 1 74 ? 17.807 -0.986 -3.951 1.00 86.06 74 ILE A C 1
ATOM 564 O O . ILE A 1 74 ? 18.005 -0.994 -5.158 1.00 86.06 74 ILE A O 1
ATOM 568 N N . ILE A 1 75 ? 18.683 -1.511 -3.091 1.00 89.69 75 ILE A N 1
ATOM 569 C CA . ILE A 1 75 ? 19.945 -2.136 -3.509 1.00 89.69 75 ILE A CA 1
ATOM 570 C C . ILE A 1 75 ? 19.679 -3.369 -4.373 1.00 89.69 75 ILE A C 1
ATOM 572 O O . ILE A 1 75 ? 20.326 -3.523 -5.397 1.00 89.69 75 ILE A O 1
ATOM 576 N N . LEU A 1 76 ? 18.723 -4.227 -4.004 1.00 84.94 76 LEU A N 1
ATOM 577 C CA . LEU A 1 76 ? 18.337 -5.383 -4.815 1.00 84.94 76 LEU A CA 1
ATOM 578 C C . LEU A 1 76 ? 17.811 -4.931 -6.177 1.00 84.94 76 LEU A C 1
ATOM 580 O O . LEU A 1 76 ? 18.263 -5.448 -7.187 1.00 84.94 76 LEU A O 1
ATOM 584 N N . ILE A 1 77 ? 16.942 -3.922 -6.222 1.00 83.94 77 ILE A N 1
ATOM 585 C CA . ILE A 1 77 ? 16.482 -3.296 -7.465 1.00 83.94 77 ILE A CA 1
ATOM 586 C C . ILE A 1 77 ? 17.698 -2.853 -8.284 1.00 83.94 77 ILE A C 1
ATOM 588 O O . ILE A 1 77 ? 17.897 -3.365 -9.375 1.00 83.94 77 ILE A O 1
ATOM 592 N N . PHE A 1 78 ? 18.598 -2.032 -7.745 1.00 81.31 78 PHE A N 1
ATOM 593 C CA . PHE A 1 78 ? 19.812 -1.608 -8.452 1.00 81.31 78 PHE A CA 1
ATOM 594 C C . PHE A 1 78 ? 20.828 -2.722 -8.740 1.00 81.31 78 PHE A C 1
ATOM 596 O O . PHE A 1 78 ? 21.719 -2.493 -9.540 1.00 81.31 78 PHE A O 1
ATOM 603 N N . LEU A 1 79 ? 20.744 -3.901 -8.124 1.00 83.50 79 LEU A N 1
ATOM 604 C CA . LEU A 1 79 ? 21.591 -5.056 -8.449 1.00 83.50 79 LEU A CA 1
ATOM 605 C C . LEU A 1 79 ? 20.973 -5.930 -9.541 1.00 83.50 79 LEU A C 1
ATOM 607 O O . LEU A 1 79 ? 21.703 -6.507 -10.342 1.00 83.50 79 LEU A O 1
ATOM 611 N N . PHE A 1 80 ? 19.645 -6.014 -9.579 1.00 74.50 80 PHE A N 1
ATOM 612 C CA . PHE A 1 80 ? 18.892 -6.791 -10.560 1.00 74.50 80 PHE A CA 1
ATOM 613 C C . PHE A 1 80 ? 18.506 -5.972 -11.806 1.00 74.50 80 PHE A C 1
ATOM 615 O O . PHE A 1 80 ? 18.243 -6.567 -12.844 1.00 74.50 80 PHE A O 1
ATOM 622 N N . LEU A 1 81 ? 18.513 -4.632 -11.742 1.00 72.44 81 LEU A N 1
ATOM 623 C CA . LEU A 1 81 ? 18.265 -3.730 -12.878 1.00 72.44 81 LEU A CA 1
ATOM 624 C C . LEU A 1 81 ? 19.412 -3.573 -13.896 1.00 72.44 81 LEU A C 1
ATOM 626 O O . LEU A 1 81 ? 19.087 -3.367 -15.061 1.00 72.44 81 LEU A O 1
ATOM 630 N N . PRO A 1 82 ? 20.719 -3.597 -13.554 1.00 54.62 82 PRO A N 1
ATOM 631 C CA . PRO A 1 82 ? 21.735 -3.152 -14.509 1.00 54.62 82 PRO A CA 1
ATOM 632 C C . PRO A 1 82 ? 22.150 -4.209 -15.531 1.00 54.62 82 PRO A C 1
ATOM 634 O O . PRO A 1 82 ? 23.026 -3.940 -16.347 1.00 54.62 82 PRO A O 1
ATOM 637 N N . TRP A 1 83 ? 21.590 -5.418 -15.496 1.00 54.69 83 TRP A N 1
ATOM 638 C CA . TRP A 1 83 ? 22.119 -6.518 -16.294 1.00 54.69 83 TRP A CA 1
ATOM 639 C C . TRP A 1 83 ? 20.984 -7.288 -16.961 1.00 54.69 83 TRP A C 1
ATOM 641 O O . TRP A 1 83 ? 20.166 -7.900 -16.286 1.00 54.69 83 TRP A O 1
ATOM 651 N N . CYS A 1 84 ? 21.020 -7.310 -18.296 1.00 53.25 84 CYS A N 1
ATOM 652 C CA . CYS A 1 84 ? 20.061 -7.909 -19.236 1.00 53.25 84 CYS A CA 1
ATOM 653 C C . CYS A 1 84 ? 18.862 -7.000 -19.559 1.00 53.25 84 CYS A C 1
ATOM 655 O O . CYS A 1 84 ? 18.174 -6.519 -18.679 1.00 53.25 84 CYS A O 1
ATOM 657 N N . TRP A 1 85 ? 18.506 -6.737 -20.813 1.00 48.56 85 TRP A N 1
ATOM 658 C CA . TRP A 1 85 ? 18.641 -7.589 -21.988 1.00 48.56 85 TRP A CA 1
ATOM 659 C C . TRP A 1 85 ? 18.469 -6.724 -23.240 1.00 48.56 85 TRP A C 1
ATOM 661 O O . TRP A 1 85 ? 17.352 -6.502 -23.684 1.00 48.56 85 TRP A O 1
ATOM 671 N N . ILE A 1 86 ? 19.547 -6.202 -23.814 1.00 49.78 86 ILE A N 1
ATOM 672 C CA . ILE A 1 86 ? 19.568 -5.835 -25.236 1.00 49.78 86 ILE A CA 1
ATOM 673 C C . ILE A 1 86 ? 21.022 -5.832 -25.674 1.00 49.78 86 ILE A C 1
ATOM 675 O O . ILE A 1 86 ? 21.705 -4.824 -25.779 1.00 49.78 86 ILE A O 1
ATOM 679 N N . SER A 1 87 ? 21.543 -7.040 -25.877 1.00 51.72 87 SER A N 1
ATOM 680 C CA . SER A 1 87 ? 22.623 -7.165 -26.839 1.00 51.72 87 SER A CA 1
ATOM 681 C C . SER A 1 87 ? 21.955 -7.005 -28.206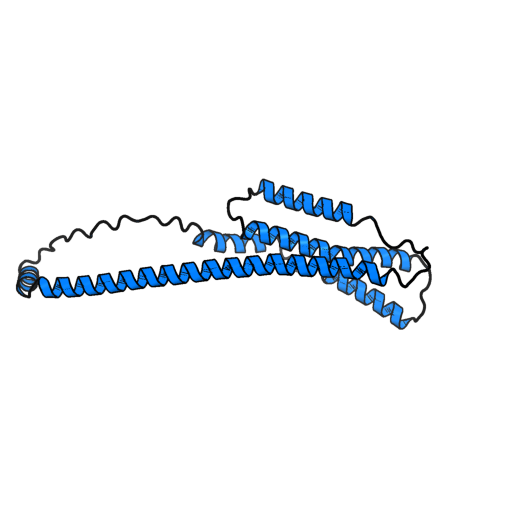 1.00 51.72 87 SER A C 1
ATOM 683 O O . SER A 1 87 ? 21.157 -7.834 -28.649 1.00 51.72 87 SER A O 1
ATOM 685 N N . GLU A 1 88 ? 22.256 -5.882 -28.850 1.00 56.75 88 GLU A N 1
ATOM 686 C CA . GLU A 1 88 ? 21.810 -5.487 -30.193 1.00 56.75 88 GLU A CA 1
ATOM 687 C C . GLU A 1 88 ? 22.222 -6.512 -31.278 1.00 56.75 88 GLU A C 1
ATOM 689 O O . GLU A 1 88 ? 21.792 -6.459 -32.425 1.00 56.75 88 GLU A O 1
ATOM 694 N N . THR A 1 89 ? 23.023 -7.510 -30.893 1.00 57.97 89 THR A N 1
ATOM 695 C CA . THR A 1 89 ? 23.606 -8.550 -31.740 1.00 57.97 89 THR A CA 1
ATOM 696 C C . THR A 1 89 ? 22.767 -9.821 -31.909 1.00 57.97 89 THR A C 1
ATOM 698 O O . THR A 1 89 ? 23.132 -10.666 -32.728 1.00 57.97 89 THR A O 1
ATOM 701 N N . SER A 1 90 ? 21.639 -9.992 -31.210 1.00 50.91 90 SER A N 1
ATOM 702 C CA . SER A 1 90 ? 20.793 -11.186 -31.386 1.00 50.91 90 SER A CA 1
ATOM 703 C C . SER A 1 90 ? 19.675 -10.947 -32.413 1.00 50.91 90 SER A C 1
ATOM 705 O O . SER A 1 90 ? 18.649 -10.326 -32.158 1.00 50.91 90 SER A O 1
ATOM 707 N N . ARG A 1 91 ? 19.888 -11.469 -33.624 1.00 53.62 91 ARG A N 1
ATOM 708 C CA . ARG A 1 91 ? 19.047 -11.351 -34.832 1.00 53.62 91 ARG A CA 1
ATOM 709 C C . ARG A 1 91 ? 17.676 -12.056 -34.747 1.00 53.62 91 ARG A C 1
ATOM 711 O O . ARG A 1 91 ? 17.058 -12.321 -35.773 1.00 53.62 91 ARG A O 1
ATOM 718 N N . GLU A 1 92 ? 17.186 -12.363 -33.549 1.00 62.53 92 GLU A N 1
ATOM 719 C CA . GLU A 1 92 ? 15.938 -13.095 -33.318 1.00 62.53 92 GLU A CA 1
ATOM 720 C C . GLU A 1 92 ? 14.905 -12.205 -32.624 1.00 62.53 92 GLU A C 1
ATOM 722 O O . GLU A 1 92 ? 14.617 -12.312 -31.433 1.00 62.53 92 GLU A O 1
ATOM 727 N N . SER A 1 93 ? 14.274 -11.338 -33.416 1.00 60.00 93 SER A N 1
ATOM 728 C CA . SER A 1 93 ? 13.208 -10.414 -32.999 1.00 60.00 93 SER A CA 1
ATOM 729 C C . SER A 1 93 ? 12.018 -11.097 -32.300 1.00 60.00 93 SER A C 1
ATOM 731 O O . SER A 1 93 ? 11.218 -10.425 -31.657 1.00 60.00 93 SER A O 1
ATOM 733 N N . ARG A 1 94 ? 11.884 -12.428 -32.408 1.00 62.09 94 ARG A N 1
ATOM 734 C CA . ARG A 1 94 ? 10.802 -13.202 -31.780 1.00 62.09 94 ARG A CA 1
ATOM 735 C C . ARG A 1 94 ? 11.019 -13.491 -30.293 1.00 62.09 94 ARG A C 1
ATOM 737 O O . ARG A 1 94 ? 10.025 -13.653 -29.594 1.00 62.09 94 ARG A O 1
ATOM 744 N N . LEU A 1 95 ? 12.258 -13.530 -29.790 1.00 60.53 95 LEU A N 1
ATOM 745 C CA . LEU A 1 95 ? 12.499 -13.807 -28.363 1.00 60.53 95 LEU A CA 1
ATOM 746 C C . LEU A 1 95 ? 12.328 -12.576 -27.465 1.00 60.53 95 LEU A C 1
ATOM 748 O O . LEU A 1 95 ? 11.999 -12.722 -26.291 1.00 60.53 95 LEU A O 1
ATOM 752 N N . ARG A 1 96 ? 12.474 -11.370 -28.017 1.00 61.06 96 ARG A N 1
ATOM 753 C CA . ARG A 1 96 ? 12.391 -10.107 -27.266 1.00 61.06 96 ARG A CA 1
ATOM 754 C C . ARG A 1 96 ? 11.001 -9.852 -26.667 1.00 61.06 96 ARG A C 1
ATOM 756 O O . ARG A 1 96 ? 10.885 -9.414 -25.531 1.00 61.06 96 ARG A O 1
ATOM 763 N N . ILE A 1 97 ? 9.946 -10.234 -27.389 1.00 66.25 97 ILE A N 1
ATOM 764 C CA . ILE A 1 97 ? 8.553 -10.078 -26.935 1.00 66.25 97 ILE A CA 1
ATOM 765 C C . ILE A 1 97 ? 8.231 -11.050 -25.783 1.00 66.25 97 ILE A C 1
ATOM 767 O O . ILE A 1 97 ? 7.339 -10.786 -24.990 1.00 66.25 97 ILE A O 1
ATOM 771 N N . GLY A 1 98 ? 8.946 -12.170 -25.640 1.00 65.56 98 GLY A N 1
ATOM 772 C CA . GLY A 1 98 ? 8.631 -13.174 -24.617 1.00 65.56 98 GLY A CA 1
ATOM 773 C C . GLY A 1 98 ? 9.094 -12.803 -23.206 1.00 65.56 98 GLY A C 1
ATOM 774 O O . GLY A 1 98 ? 8.429 -13.152 -22.233 1.00 65.56 98 GLY A O 1
ATOM 775 N N . SER A 1 99 ? 10.222 -12.100 -23.079 1.00 65.81 99 SER A N 1
ATOM 776 C CA . SER A 1 99 ? 10.849 -11.818 -21.780 1.00 65.81 99 SER A CA 1
ATOM 777 C C . SER A 1 99 ? 10.331 -10.555 -21.096 1.00 65.81 99 SER A C 1
ATOM 779 O O . SER A 1 99 ? 10.498 -10.421 -19.886 1.00 65.81 99 SER A O 1
ATOM 781 N N . GLU A 1 100 ? 9.679 -9.651 -21.833 1.00 69.56 100 GLU A N 1
ATOM 782 C CA . GLU A 1 100 ? 9.241 -8.364 -21.283 1.00 69.56 100 GLU A CA 1
ATOM 783 C C . GLU A 1 100 ? 7.895 -8.434 -20.537 1.00 69.56 100 GLU A C 1
ATOM 785 O O . GLU A 1 100 ? 7.667 -7.790 -19.519 1.00 69.56 100 GLU A O 1
ATOM 790 N N . TYR A 1 101 ? 6.985 -9.296 -20.969 1.00 75.81 101 TYR A N 1
ATOM 791 C CA . TYR A 1 101 ? 5.681 -9.420 -20.322 1.00 75.81 101 TYR A CA 1
ATOM 792 C C . TYR A 1 101 ? 5.675 -10.133 -18.956 1.00 75.81 101 TYR A C 1
ATOM 794 O O . TYR A 1 101 ? 4.907 -9.703 -18.090 1.00 75.81 101 TYR A O 1
ATOM 802 N N . PRO A 1 102 ? 6.464 -11.196 -18.684 1.00 80.62 102 PRO A N 1
ATOM 803 C CA . PRO A 1 102 ? 6.330 -11.939 -17.432 1.00 80.62 102 PRO A CA 1
ATOM 804 C C . PRO A 1 102 ? 6.660 -11.100 -16.194 1.00 80.62 102 PRO A C 1
ATOM 806 O O . PRO A 1 102 ? 6.035 -11.310 -15.156 1.00 80.62 102 PRO A O 1
ATOM 809 N N . TYR A 1 103 ? 7.576 -10.128 -16.284 1.00 78.69 103 TYR A N 1
ATOM 810 C CA . TYR A 1 103 ? 7.877 -9.262 -15.142 1.00 78.69 103 TYR A CA 1
ATOM 811 C C . TYR A 1 103 ? 6.714 -8.314 -14.823 1.00 78.69 103 TYR A C 1
ATOM 813 O O . TYR A 1 103 ? 6.402 -8.121 -13.649 1.00 78.69 103 TYR A O 1
ATOM 821 N N . PHE A 1 104 ? 6.022 -7.779 -15.836 1.00 81.88 104 PHE A N 1
ATOM 822 C CA . PHE A 1 104 ? 4.830 -6.952 -15.635 1.00 81.88 104 PHE A CA 1
ATOM 823 C C . PHE A 1 104 ? 3.701 -7.757 -14.995 1.00 81.88 104 PHE A C 1
ATOM 825 O O . PHE A 1 104 ? 3.061 -7.289 -14.053 1.00 81.88 104 PHE A O 1
ATOM 832 N N . TRP A 1 105 ? 3.484 -8.990 -15.455 1.00 86.31 105 TRP A N 1
ATOM 833 C CA . TRP A 1 105 ? 2.494 -9.882 -14.855 1.00 86.31 105 TRP A CA 1
ATOM 834 C C . TRP A 1 105 ? 2.843 -10.235 -13.413 1.00 86.31 105 TRP A C 1
ATOM 836 O O . TRP A 1 105 ? 1.976 -10.175 -12.544 1.00 86.31 105 TRP A O 1
ATOM 846 N N . LEU A 1 106 ? 4.111 -10.543 -13.134 1.00 83.88 106 LEU A N 1
ATOM 847 C CA . LEU A 1 106 ? 4.571 -10.806 -11.775 1.00 83.88 106 LEU A CA 1
ATOM 848 C C . LEU A 1 106 ? 4.353 -9.582 -10.875 1.00 83.88 106 LEU A C 1
ATOM 850 O O . LEU A 1 106 ? 3.806 -9.719 -9.784 1.00 83.88 106 LEU A O 1
ATOM 854 N N . ALA A 1 107 ? 4.711 -8.387 -11.350 1.00 86.19 107 ALA A N 1
ATOM 855 C CA . ALA A 1 107 ? 4.484 -7.126 -10.651 1.00 86.19 107 ALA A CA 1
ATOM 856 C C . ALA A 1 107 ? 3.001 -6.907 -10.331 1.00 86.19 107 ALA A C 1
ATOM 858 O O . ALA A 1 107 ? 2.650 -6.594 -9.193 1.00 86.19 107 ALA A O 1
ATOM 859 N N . ALA A 1 108 ? 2.130 -7.119 -11.320 1.00 88.12 108 ALA A N 1
ATOM 860 C CA . ALA A 1 108 ? 0.690 -6.971 -11.177 1.00 88.12 108 ALA A CA 1
ATOM 861 C C . ALA A 1 108 ? 0.108 -7.976 -10.172 1.00 88.12 108 ALA A C 1
ATOM 863 O O . ALA A 1 108 ? -0.688 -7.590 -9.320 1.00 88.12 108 ALA A O 1
ATOM 864 N N . ILE A 1 109 ? 0.537 -9.243 -10.218 1.00 91.44 109 ILE A N 1
ATOM 865 C CA . ILE A 1 109 ? 0.108 -10.281 -9.269 1.00 91.44 109 ILE A CA 1
ATOM 866 C C . ILE A 1 109 ? 0.563 -9.929 -7.850 1.00 91.44 109 ILE A C 1
ATOM 868 O O . ILE A 1 109 ? -0.236 -9.983 -6.916 1.00 91.44 109 ILE A O 1
ATOM 872 N N . VAL A 1 110 ? 1.826 -9.531 -7.679 1.00 88.88 110 VAL A N 1
ATOM 873 C CA . VAL A 1 110 ? 2.372 -9.129 -6.375 1.00 88.88 110 VAL A CA 1
ATOM 874 C C . VAL A 1 110 ? 1.602 -7.931 -5.823 1.00 88.88 110 VAL A C 1
ATOM 876 O O . VAL A 1 110 ? 1.142 -7.975 -4.683 1.00 88.88 110 VAL A O 1
ATOM 879 N N . ALA A 1 111 ? 1.390 -6.892 -6.632 1.00 89.19 111 ALA A N 1
ATOM 880 C CA . ALA A 1 111 ? 0.601 -5.732 -6.237 1.00 89.19 111 ALA A CA 1
ATOM 881 C C . ALA A 1 111 ? -0.835 -6.131 -5.863 1.00 89.19 111 ALA A C 1
ATOM 883 O O . ALA A 1 111 ? -1.321 -5.733 -4.806 1.00 89.19 111 ALA A O 1
ATOM 884 N N . PHE A 1 112 ? -1.494 -6.964 -6.671 1.00 93.00 112 PHE A N 1
ATOM 885 C CA . PHE A 1 112 ? -2.850 -7.442 -6.406 1.00 93.00 112 PHE A CA 1
ATOM 886 C C . PHE A 1 112 ? -2.950 -8.178 -5.063 1.00 93.00 112 PHE A C 1
ATOM 888 O O . PHE A 1 112 ? -3.863 -7.911 -4.283 1.00 93.00 112 PHE A O 1
ATOM 895 N N . VAL A 1 113 ? -1.989 -9.050 -4.745 1.00 94.88 113 VAL A N 1
ATOM 896 C CA . VAL A 1 113 ? -1.948 -9.770 -3.463 1.00 94.88 113 VAL A CA 1
ATOM 897 C C . VAL A 1 113 ? -1.717 -8.812 -2.288 1.00 94.88 113 VAL A C 1
ATOM 899 O O . VAL A 1 113 ? -2.431 -8.886 -1.284 1.00 94.88 113 VAL A O 1
ATOM 902 N N . LEU A 1 114 ? -0.759 -7.886 -2.400 1.00 93.19 114 LEU A N 1
ATOM 903 C CA . LEU A 1 114 ? -0.445 -6.921 -1.336 1.00 93.19 114 LEU A CA 1
ATOM 904 C C . LEU A 1 114 ? -1.613 -5.961 -1.069 1.00 93.19 114 LEU A C 1
ATOM 906 O O . LEU A 1 114 ? -2.000 -5.751 0.078 1.00 93.19 114 LEU A O 1
ATOM 910 N N . TYR A 1 115 ? -2.226 -5.407 -2.113 1.00 91.75 115 TYR A N 1
ATOM 911 C CA . TYR A 1 115 ? -3.384 -4.531 -1.949 1.00 91.75 115 TYR A CA 1
ATOM 912 C C . TYR A 1 115 ? -4.630 -5.299 -1.506 1.00 91.75 115 TYR A C 1
ATOM 914 O O . TYR A 1 115 ? -5.351 -4.829 -0.628 1.00 91.75 115 TYR A O 1
ATOM 922 N N . GLY A 1 116 ? -4.864 -6.500 -2.039 1.00 95.31 116 GLY A N 1
ATOM 923 C CA . GLY A 1 116 ? -5.987 -7.345 -1.636 1.00 95.31 116 GLY A CA 1
ATOM 924 C C . GLY A 1 116 ? -5.948 -7.686 -0.146 1.00 95.31 116 GLY A C 1
ATOM 925 O O . GLY A 1 116 ? -6.959 -7.589 0.546 1.00 95.31 116 GLY A O 1
ATOM 926 N N . THR A 1 117 ? -4.768 -8.003 0.384 1.00 94.94 117 THR A N 1
ATOM 927 C CA . THR A 1 117 ? -4.585 -8.285 1.816 1.00 94.94 117 THR A CA 1
ATOM 928 C C . THR A 1 117 ? -4.779 -7.047 2.697 1.00 94.94 117 THR A C 1
ATOM 930 O O . THR A 1 117 ? -5.421 -7.164 3.742 1.00 94.94 117 THR A O 1
ATOM 933 N N . ILE A 1 118 ? -4.326 -5.862 2.265 1.00 94.12 118 ILE A N 1
ATOM 934 C CA . ILE A 1 118 ? -4.623 -4.587 2.950 1.00 94.12 118 ILE A CA 1
ATOM 935 C C . ILE A 1 118 ? -6.134 -4.353 3.018 1.00 94.12 118 ILE A C 1
ATOM 937 O O . ILE A 1 118 ? -6.662 -4.047 4.085 1.00 94.12 118 ILE A O 1
ATOM 941 N N . VAL A 1 119 ? -6.838 -4.529 1.897 1.00 96.00 119 VAL A N 1
ATOM 942 C CA . VAL A 1 119 ? -8.291 -4.334 1.814 1.00 96.00 119 VAL A CA 1
ATOM 943 C C . VAL A 1 119 ? -9.025 -5.309 2.733 1.00 96.00 119 VAL A C 1
ATOM 945 O O . VAL A 1 119 ? -9.905 -4.896 3.486 1.00 96.00 119 VAL A O 1
ATOM 948 N N . VAL A 1 120 ? -8.640 -6.588 2.736 1.00 96.12 120 VAL A N 1
ATOM 949 C CA . VAL A 1 120 ? -9.221 -7.586 3.646 1.00 96.12 120 VAL A CA 1
ATOM 950 C C . VAL A 1 120 ? -8.978 -7.206 5.107 1.00 96.12 120 VAL A C 1
ATOM 952 O O . VAL A 1 120 ? -9.912 -7.270 5.905 1.00 96.12 120 VAL A O 1
ATOM 955 N N . ASN A 1 121 ? -7.763 -6.786 5.474 1.00 94.56 121 ASN A N 1
ATOM 956 C CA . ASN A 1 121 ? -7.476 -6.362 6.846 1.00 94.56 121 ASN A CA 1
ATOM 957 C C . ASN A 1 121 ? -8.316 -5.142 7.250 1.00 94.56 121 ASN A C 1
ATOM 959 O O . ASN A 1 121 ? -8.931 -5.135 8.315 1.00 94.56 121 ASN A O 1
ATOM 963 N N . TRP A 1 122 ? -8.426 -4.159 6.357 1.00 94.50 122 TRP A N 1
ATOM 964 C CA . TRP A 1 122 ? -9.250 -2.974 6.571 1.00 94.50 122 TRP A CA 1
ATOM 965 C C . TRP A 1 122 ? -10.730 -3.321 6.777 1.00 94.50 122 TRP A C 1
ATOM 967 O O . TRP A 1 122 ? -11.363 -2.818 7.706 1.00 94.50 122 TRP A O 1
ATOM 977 N N . PHE A 1 123 ? -11.284 -4.241 5.980 1.00 96.38 123 PHE A N 1
ATOM 978 C CA . PHE A 1 123 ? -12.656 -4.713 6.180 1.00 96.38 123 PHE A CA 1
ATOM 979 C C . PHE A 1 123 ? -12.842 -5.412 7.527 1.00 96.38 123 PHE A C 1
ATOM 981 O O . PHE A 1 123 ? -13.863 -5.196 8.181 1.00 96.38 123 PHE A O 1
ATOM 988 N N . ARG A 1 124 ? -11.864 -6.209 7.976 1.00 95.25 124 ARG A N 1
ATOM 989 C CA . ARG A 1 124 ? -11.922 -6.870 9.289 1.00 95.25 124 ARG A CA 1
ATOM 990 C C . ARG A 1 124 ? -11.965 -5.853 10.427 1.00 95.25 124 ARG A C 1
ATOM 992 O O . ARG A 1 124 ? -12.814 -5.972 11.311 1.00 95.25 124 ARG A O 1
ATOM 999 N N . GLU A 1 125 ? -11.114 -4.834 10.381 1.00 93.06 125 GLU A N 1
ATOM 1000 C CA . GLU A 1 125 ? -11.110 -3.750 11.370 1.00 93.06 125 GLU A CA 1
ATOM 1001 C C . GLU A 1 125 ? -12.433 -2.972 11.359 1.00 93.06 125 GLU A C 1
ATOM 1003 O O . GLU A 1 125 ? -13.038 -2.762 12.412 1.00 93.06 125 GLU A O 1
ATOM 1008 N N . ALA A 1 126 ? -12.955 -2.642 10.174 1.00 94.06 126 ALA A N 1
ATOM 1009 C CA . ALA A 1 126 ? -14.239 -1.960 10.036 1.00 94.06 126 ALA A CA 1
ATOM 1010 C C . ALA A 1 126 ? -15.411 -2.786 10.601 1.00 94.06 126 ALA A C 1
ATOM 1012 O O . ALA A 1 126 ? -16.335 -2.229 11.203 1.00 94.06 126 ALA A O 1
ATOM 1013 N N . THR A 1 127 ? -15.390 -4.115 10.440 1.00 95.12 127 THR A N 1
ATOM 1014 C CA . THR A 1 127 ? -16.399 -4.993 11.052 1.00 95.12 127 THR A CA 1
ATOM 1015 C C . THR A 1 127 ? -16.272 -5.049 12.573 1.00 95.12 127 THR A C 1
ATOM 1017 O O . THR A 1 127 ? -17.281 -4.911 13.263 1.00 95.12 127 THR A O 1
ATOM 1020 N N . ALA A 1 128 ? -15.050 -5.140 13.105 1.00 94.69 128 ALA A N 1
ATOM 1021 C CA . ALA A 1 128 ? -14.809 -5.168 14.546 1.00 94.69 128 ALA A CA 1
ATOM 1022 C C . ALA A 1 128 ? -15.248 -3.864 15.237 1.00 94.69 128 ALA A C 1
ATOM 1024 O O . ALA A 1 128 ? -15.811 -3.888 16.337 1.00 94.69 128 ALA A O 1
ATOM 1025 N N . GLU A 1 129 ? -15.051 -2.715 14.583 1.00 94.94 129 GLU A N 1
ATOM 1026 C CA . GLU A 1 129 ? -15.511 -1.431 15.112 1.00 94.94 129 GLU A CA 1
ATOM 1027 C C . GLU A 1 129 ? -17.045 -1.345 15.142 1.00 94.94 129 GLU A C 1
ATOM 1029 O O . GLU A 1 129 ? -17.625 -0.881 16.130 1.00 94.94 129 GLU A O 1
ATOM 1034 N N . ARG A 1 130 ? -17.723 -1.825 14.089 1.00 93.94 130 ARG A N 1
ATOM 1035 C CA . ARG A 1 130 ? -19.194 -1.865 14.044 1.00 93.94 130 ARG A CA 1
ATOM 1036 C C . ARG A 1 130 ? -19.773 -2.740 15.150 1.00 93.94 130 ARG A C 1
ATOM 1038 O O . ARG A 1 130 ? -20.719 -2.312 15.810 1.00 93.94 130 ARG A O 1
ATOM 1045 N N . ASP A 1 131 ? -19.196 -3.912 15.388 1.00 94.44 131 ASP A N 1
ATOM 1046 C CA . ASP A 1 131 ? -19.652 -4.804 16.457 1.00 94.44 131 ASP A CA 1
ATOM 1047 C C . ASP A 1 131 ? -19.410 -4.196 17.844 1.00 94.44 131 ASP A C 1
ATOM 1049 O O . ASP A 1 131 ? -20.299 -4.223 18.697 1.00 94.44 131 ASP A O 1
ATOM 1053 N N . SER A 1 132 ? -18.272 -3.523 18.041 1.00 94.75 132 SER A N 1
ATOM 1054 C CA . SER A 1 132 ? -17.988 -2.784 19.279 1.00 94.75 132 SER A CA 1
ATOM 1055 C C . SER A 1 132 ? -18.994 -1.651 19.526 1.00 94.75 132 SER A C 1
ATOM 1057 O O . SER A 1 132 ? -19.432 -1.440 20.658 1.00 94.75 132 SER A O 1
ATOM 1059 N N . ARG A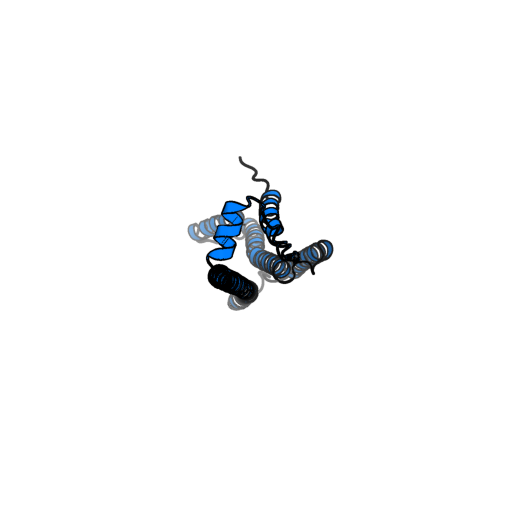 1 133 ? -19.408 -0.923 18.475 1.00 93.19 133 ARG A N 1
ATOM 1060 C CA . ARG A 1 133 ? -20.454 0.113 18.579 1.00 93.19 133 ARG A CA 1
ATOM 1061 C C . ARG A 1 133 ? -21.808 -0.488 18.941 1.00 93.19 133 ARG A C 1
ATOM 1063 O O . ARG A 1 133 ? -22.436 0.002 19.874 1.00 93.19 133 ARG A O 1
ATOM 1070 N N . ARG A 1 134 ? -22.210 -1.584 18.289 1.00 93.38 134 ARG A N 1
ATOM 1071 C CA . ARG A 1 134 ? -23.456 -2.299 18.612 1.00 93.38 134 ARG A CA 1
ATOM 1072 C C . ARG A 1 134 ? -23.478 -2.786 20.056 1.00 93.38 134 ARG A C 1
ATOM 1074 O O . ARG A 1 134 ? -24.503 -2.667 20.718 1.00 93.38 134 ARG A O 1
ATOM 1081 N N . HIS A 1 135 ? -22.354 -3.290 20.563 1.00 90.00 135 HIS A N 1
ATOM 1082 C CA . HIS A 1 135 ? -22.263 -3.735 21.951 1.00 90.00 135 HIS A CA 1
ATOM 1083 C C . HIS A 1 135 ? -22.421 -2.568 22.937 1.00 90.00 135 HIS A C 1
ATOM 1085 O O . HIS A 1 135 ? -23.211 -2.659 23.876 1.00 90.00 135 HIS A O 1
ATOM 1091 N N . ARG A 1 136 ? -21.760 -1.428 22.683 1.00 91.62 136 ARG A N 1
ATOM 1092 C CA . ARG A 1 136 ? -21.931 -0.207 23.493 1.00 91.62 136 ARG A CA 1
ATOM 1093 C C . ARG A 1 136 ? -23.362 0.330 23.446 1.00 91.62 136 ARG A C 1
ATOM 1095 O O . ARG A 1 136 ? -23.899 0.724 24.479 1.00 91.62 136 ARG A O 1
ATOM 1102 N N . GLU A 1 137 ? -24.000 0.315 22.280 1.00 92.19 137 GLU A N 1
ATOM 1103 C CA . GLU A 1 137 ? -25.396 0.733 22.123 1.00 92.19 137 GLU A CA 1
ATOM 1104 C C . GLU A 1 137 ? -26.352 -0.197 22.881 1.00 92.19 137 GLU A C 1
ATOM 1106 O O . GLU A 1 137 ? -27.207 0.293 23.621 1.00 92.19 137 GLU A O 1
ATOM 1111 N N . ALA A 1 138 ? -26.165 -1.517 22.784 1.00 88.56 138 ALA A N 1
ATOM 1112 C CA . ALA A 1 138 ? -26.946 -2.508 23.525 1.00 88.56 138 ALA A CA 1
ATOM 1113 C C . ALA A 1 138 ? -26.804 -2.334 25.046 1.00 88.56 138 ALA A C 1
ATOM 1115 O O . ALA A 1 138 ? -27.809 -2.321 25.760 1.00 88.56 138 ALA A O 1
ATOM 1116 N N . ILE A 1 139 ? -25.579 -2.111 25.538 1.00 91.75 139 ILE A N 1
ATOM 1117 C CA . ILE A 1 139 ? -25.324 -1.792 26.949 1.00 91.75 139 ILE A CA 1
ATOM 1118 C C . ILE A 1 139 ? -26.049 -0.496 27.333 1.00 91.75 139 ILE A C 1
ATOM 1120 O O . ILE A 1 139 ? -26.760 -0.466 28.337 1.00 91.75 139 ILE A O 1
ATOM 1124 N N . SER A 1 140 ? -25.945 0.560 26.520 1.00 92.62 140 SER A N 1
ATOM 1125 C CA . SER A 1 140 ? -26.598 1.845 26.807 1.00 92.62 140 SER A CA 1
ATOM 1126 C C . SER A 1 140 ? -28.128 1.736 26.876 1.00 92.62 140 SER A C 1
ATOM 1128 O O . SER A 1 140 ? -28.756 2.390 27.711 1.00 92.62 140 SER A O 1
ATOM 1130 N N . MET A 1 141 ? -28.740 0.890 26.038 1.00 86.19 141 MET A N 1
ATOM 1131 C CA . MET A 1 141 ? -30.182 0.636 26.058 1.00 86.19 141 MET A CA 1
ATOM 1132 C C . MET A 1 141 ? -30.592 -0.168 27.294 1.00 86.19 141 MET A C 1
ATOM 1134 O O . MET A 1 141 ? -31.554 0.208 27.963 1.00 86.19 141 MET A O 1
ATOM 1138 N N . GLY A 1 142 ? -29.828 -1.205 27.654 1.00 90.31 142 GLY A N 1
ATOM 1139 C CA . GLY A 1 142 ? -30.057 -1.974 28.880 1.00 90.31 142 GLY A CA 1
ATOM 1140 C C . GLY A 1 142 ? -29.979 -1.108 30.141 1.00 90.31 142 GLY A C 1
ATOM 1141 O O . GLY A 1 142 ? -30.840 -1.205 31.014 1.00 90.31 142 GLY A O 1
ATOM 1142 N N . TRP A 1 143 ? -29.010 -0.190 30.211 1.00 85.25 143 TRP A N 1
ATOM 1143 C CA . TRP A 1 143 ? -28.888 0.758 31.324 1.00 85.25 143 TRP A CA 1
ATOM 1144 C C . TRP A 1 143 ? -30.082 1.711 31.437 1.00 85.25 143 TRP A C 1
ATOM 1146 O O . TRP A 1 143 ? -30.558 1.959 32.546 1.00 85.25 143 TRP A O 1
ATOM 1156 N N . LYS A 1 144 ? -30.605 2.213 30.311 1.00 87.00 144 LYS A N 1
ATOM 1157 C CA . LYS A 1 144 ? -31.806 3.066 30.304 1.00 87.00 144 LYS A CA 1
ATOM 1158 C C . LYS A 1 144 ? -33.040 2.317 30.809 1.00 87.00 144 LYS A C 1
ATOM 1160 O O . LYS A 1 144 ? -33.829 2.889 31.561 1.00 87.00 144 LYS A O 1
ATOM 1165 N N . GLU A 1 145 ? -33.191 1.046 30.444 1.00 86.44 145 GLU A N 1
ATOM 1166 C CA . GLU A 1 145 ? -34.308 0.223 30.916 1.00 86.44 145 GLU A CA 1
ATOM 1167 C C . GLU A 1 145 ? -34.181 -0.106 32.409 1.00 86.44 145 GLU A C 1
ATOM 1169 O O . GLU A 1 145 ? -35.139 0.044 33.168 1.00 86.44 145 GLU A O 1
ATOM 1174 N N . LEU A 1 146 ? -32.971 -0.434 32.875 1.00 80.12 146 LEU A N 1
ATOM 1175 C CA . LEU A 1 146 ? -32.694 -0.616 34.302 1.00 80.12 146 LEU A CA 1
ATOM 1176 C C . LEU A 1 146 ? -32.969 0.660 35.109 1.00 80.12 146 LEU A C 1
ATOM 1178 O O . LEU A 1 146 ? -33.522 0.578 36.209 1.00 80.12 146 LEU A O 1
ATOM 1182 N N . GLN A 1 147 ? -32.637 1.842 34.579 1.00 82.81 147 GLN A N 1
ATOM 1183 C CA . GLN A 1 147 ? -33.000 3.110 35.214 1.00 82.81 147 GLN A CA 1
ATOM 1184 C C . GLN A 1 147 ? -34.520 3.311 35.278 1.00 82.81 147 GLN A C 1
ATOM 1186 O O . GLN A 1 147 ? -35.024 3.685 36.339 1.00 82.81 147 GLN A O 1
ATOM 1191 N N . ARG A 1 148 ? -35.270 3.010 34.206 1.00 83.19 148 ARG A N 1
ATOM 1192 C CA . ARG A 1 148 ? -36.745 3.078 34.224 1.00 83.19 148 ARG A CA 1
ATOM 1193 C C . ARG A 1 148 ? -37.352 2.147 35.266 1.00 83.19 148 ARG A C 1
ATOM 1195 O O . ARG A 1 148 ? -38.194 2.583 36.052 1.00 83.19 148 ARG A O 1
ATOM 1202 N N . GLN A 1 149 ? -36.900 0.895 35.321 1.00 83.94 149 GLN A N 1
ATOM 1203 C CA . GLN A 1 149 ? -37.384 -0.061 36.317 1.00 83.94 149 GLN A CA 1
ATOM 1204 C C . GLN A 1 149 ? -37.074 0.394 37.745 1.00 83.94 149 GLN A C 1
ATOM 1206 O O . GLN A 1 149 ? -37.906 0.230 38.638 1.00 83.94 149 GLN A O 1
ATOM 1211 N N . ARG A 1 150 ? -35.908 1.010 37.977 1.00 78.00 150 ARG A N 1
ATOM 1212 C CA . ARG A 1 150 ? -35.532 1.511 39.304 1.00 78.00 150 ARG A CA 1
ATOM 1213 C C . ARG A 1 150 ? -36.428 2.672 39.752 1.00 78.00 150 ARG A C 1
ATOM 1215 O O . ARG A 1 150 ? -36.873 2.648 40.895 1.00 78.00 150 ARG A O 1
ATOM 1222 N N . ILE A 1 151 ? -36.763 3.607 38.855 1.00 76.94 151 ILE A N 1
ATOM 1223 C CA . ILE A 1 151 ? -37.692 4.722 39.134 1.00 76.94 151 ILE A CA 1
ATOM 1224 C C . ILE A 1 151 ? -39.087 4.196 39.503 1.00 76.94 151 ILE A C 1
ATOM 1226 O O . ILE A 1 151 ? -39.668 4.635 40.497 1.00 76.94 151 ILE A O 1
ATOM 1230 N N . LEU A 1 152 ? -39.599 3.216 38.750 1.00 77.88 152 LEU A N 1
ATOM 1231 C CA . LEU A 1 152 ? -40.901 2.594 39.022 1.00 77.88 152 LEU A CA 1
ATOM 1232 C C . LEU A 1 152 ? -40.925 1.858 40.370 1.00 77.88 152 LEU A C 1
ATOM 1234 O O . LEU A 1 152 ? -41.935 1.886 41.070 1.00 77.88 152 LEU A O 1
ATOM 1238 N N . ARG A 1 153 ? -39.808 1.237 40.770 1.00 74.88 153 ARG A N 1
ATOM 1239 C CA . ARG A 1 153 ? -39.713 0.470 42.022 1.00 74.88 153 ARG A CA 1
ATOM 1240 C C . ARG A 1 153 ? -39.503 1.338 43.263 1.00 74.88 153 ARG A C 1
ATOM 1242 O O . ARG A 1 153 ? -39.915 0.933 44.344 1.00 74.88 153 ARG A O 1
ATOM 1249 N N . THR A 1 154 ? -38.898 2.522 43.135 1.00 71.75 154 THR A N 1
ATOM 1250 C CA . THR A 1 154 ? -38.710 3.438 44.277 1.00 71.75 154 THR A CA 1
ATOM 1251 C C . THR A 1 154 ? -40.010 4.025 44.827 1.00 71.75 154 THR A C 1
ATOM 1253 O O . THR A 1 154 ? -39.992 4.545 45.942 1.00 71.75 154 THR A O 1
ATOM 1256 N N . GLY A 1 155 ? -41.132 3.880 44.115 1.00 68.62 155 GLY A N 1
ATOM 1257 C CA . GLY A 1 155 ? -42.454 4.311 44.560 1.00 68.62 155 GLY A CA 1
ATOM 1258 C C . GLY A 1 155 ? -42.596 5.840 44.681 1.00 68.62 155 GLY A C 1
ATOM 1259 O O . GLY A 1 155 ? -41.614 6.563 44.865 1.00 68.62 155 GLY A O 1
ATOM 1260 N N . PRO A 1 156 ? -43.828 6.372 44.618 1.00 72.88 156 PRO A N 1
ATOM 1261 C CA . PRO A 1 156 ? -44.075 7.813 44.734 1.00 72.88 156 PRO A CA 1
ATOM 1262 C C . PRO A 1 156 ? -43.642 8.382 46.094 1.00 72.88 156 PRO A C 1
ATOM 1264 O O . PRO A 1 156 ? -43.325 9.564 46.197 1.00 72.88 156 PRO A O 1
ATOM 1267 N N . VAL A 1 157 ? -43.564 7.539 47.130 1.00 70.12 157 VAL A N 1
ATOM 1268 C CA . VAL A 1 157 ? -43.224 7.943 48.501 1.00 70.12 157 VAL A CA 1
ATOM 1269 C C . VAL A 1 157 ? -41.785 8.451 48.613 1.00 70.12 157 VAL A C 1
ATOM 1271 O O . VAL A 1 157 ? -41.566 9.478 49.245 1.00 70.12 157 VAL A O 1
ATOM 1274 N N . ASN A 1 158 ? -40.806 7.813 47.959 1.00 66.75 158 ASN A N 1
ATOM 1275 C CA . ASN A 1 158 ? -39.418 8.296 47.995 1.00 66.75 158 ASN A CA 1
ATOM 1276 C C . ASN A 1 158 ? -39.226 9.585 47.189 1.00 66.75 158 ASN A C 1
ATOM 1278 O O . ASN A 1 158 ? -38.426 10.431 47.579 1.00 66.75 158 ASN A O 1
ATOM 1282 N N . VAL A 1 159 ? -39.978 9.763 46.098 1.00 70.75 159 VAL A N 1
ATOM 1283 C CA . VAL A 1 159 ? -39.968 11.013 45.321 1.00 70.75 159 VAL A CA 1
ATOM 1284 C C . VAL A 1 159 ? -40.548 12.155 46.153 1.00 70.75 159 VAL A C 1
ATOM 1286 O O . VAL A 1 159 ? -39.966 13.237 46.202 1.00 70.75 159 VAL A O 1
ATOM 1289 N N . LEU A 1 160 ? -41.649 11.900 46.865 1.00 74.62 160 LEU A N 1
ATOM 1290 C CA . LEU A 1 160 ? -42.254 12.872 47.770 1.00 74.62 160 LEU A CA 1
ATOM 1291 C C . LEU A 1 160 ? -41.309 13.216 48.931 1.00 74.62 160 LEU A C 1
ATOM 1293 O O . LEU A 1 160 ? -41.126 14.386 49.250 1.00 74.62 160 LEU A O 1
ATOM 1297 N N . LEU A 1 161 ? -40.652 12.211 49.518 1.00 71.56 161 LEU A N 1
ATOM 1298 C CA . LEU A 1 161 ? -39.676 12.405 50.592 1.00 71.56 161 LEU A CA 1
ATOM 1299 C C . LEU A 1 161 ? -38.465 13.227 50.120 1.00 71.56 161 LEU A C 1
ATOM 1301 O O . LEU A 1 161 ? -37.974 14.080 50.857 1.00 71.56 161 LEU A O 1
ATOM 1305 N N . TRP A 1 162 ? -38.005 13.012 48.885 1.00 71.12 162 TRP A N 1
ATOM 1306 C CA . TRP A 1 162 ? -36.916 13.777 48.277 1.00 71.12 162 TRP A CA 1
ATOM 1307 C C . TRP A 1 162 ? -37.308 15.239 48.027 1.00 71.12 162 TRP A C 1
ATOM 1309 O O . TRP A 1 162 ? -36.562 16.145 48.400 1.00 71.12 162 TRP A O 1
ATOM 1319 N N . LEU A 1 163 ? -38.506 15.476 47.477 1.00 77.50 163 LEU A N 1
ATOM 1320 C CA . LEU A 1 163 ? -39.050 16.822 47.266 1.00 77.50 163 LEU A CA 1
ATOM 1321 C C . LEU A 1 163 ? -39.245 17.584 48.584 1.00 77.50 163 LEU A C 1
ATOM 1323 O O . LEU A 1 163 ? -38.981 18.782 48.638 1.00 77.50 163 LEU A O 1
ATOM 1327 N N . LEU A 1 164 ? -39.674 16.898 49.646 1.00 81.38 164 LEU A N 1
ATOM 1328 C CA . LEU A 1 164 ? -39.942 17.516 50.946 1.00 81.38 164 LEU A CA 1
ATOM 1329 C C . LEU A 1 164 ? -38.676 17.797 51.760 1.00 81.38 164 LEU A C 1
ATOM 1331 O O . LEU A 1 164 ? -38.634 18.773 52.502 1.00 81.38 164 LEU A O 1
ATOM 1335 N N . THR A 1 165 ? -37.648 16.952 51.660 1.00 80.00 165 THR A N 1
ATOM 1336 C CA . THR A 1 165 ? -36.465 17.075 52.529 1.00 80.00 165 THR A CA 1
ATOM 1337 C C . THR A 1 165 ? -35.324 17.875 51.912 1.00 80.00 165 THR A C 1
ATOM 1339 O O . THR A 1 165 ? -34.410 18.261 52.640 1.00 80.00 165 THR A O 1
ATOM 1342 N N . GLY A 1 166 ? -35.331 18.120 50.594 1.00 65.62 166 GLY A N 1
ATOM 1343 C CA . GLY A 1 166 ? -34.307 18.908 49.890 1.00 65.62 166 GLY A CA 1
ATOM 1344 C C . GLY A 1 166 ? -32.878 18.351 49.994 1.00 65.62 166 GLY A C 1
ATOM 1345 O O . GLY A 1 166 ? -31.937 18.918 49.436 1.00 65.62 166 GLY A O 1
ATOM 1346 N N . ARG A 1 167 ? -32.683 17.227 50.694 1.00 59.25 167 ARG A N 1
ATOM 1347 C CA . ARG A 1 167 ? -31.397 16.560 50.841 1.00 59.25 167 ARG A CA 1
ATOM 1348 C C . ARG A 1 167 ? -31.190 15.662 49.637 1.00 59.25 167 ARG A C 1
ATOM 1350 O O . ARG A 1 167 ? -31.847 14.634 49.483 1.00 59.25 167 ARG A O 1
ATOM 1357 N N . ARG A 1 168 ? -30.216 16.029 48.802 1.00 50.94 168 ARG A N 1
ATOM 1358 C CA . ARG A 1 168 ? -29.654 15.120 47.803 1.00 50.94 168 ARG A CA 1
ATOM 1359 C C . ARG A 1 168 ? -29.094 13.905 48.541 1.00 50.94 168 ARG A C 1
ATOM 1361 O O . ARG A 1 168 ? -28.030 13.991 49.146 1.00 50.94 168 ARG A O 1
ATOM 1368 N N . PHE A 1 169 ? -29.802 12.781 48.500 1.00 56.81 169 PHE A N 1
ATOM 1369 C CA . PHE A 1 169 ? -29.178 11.498 48.787 1.00 56.81 169 PHE A CA 1
ATOM 1370 C C . PHE A 1 169 ? -28.088 11.301 47.738 1.00 56.81 169 PHE A C 1
ATOM 1372 O O . PHE A 1 169 ? -28.382 11.171 46.550 1.00 56.81 169 PHE A O 1
ATOM 1379 N N . GLY A 1 170 ? -26.834 11.381 48.180 1.00 51.50 170 GLY A N 1
ATOM 1380 C CA . GLY A 1 170 ? -25.672 11.089 47.359 1.00 51.50 170 GLY A CA 1
ATOM 1381 C C . GLY A 1 170 ? -25.725 9.625 46.965 1.00 51.50 170 GLY A C 1
ATOM 1382 O O . GLY A 1 170 ? -25.258 8.761 47.700 1.00 51.50 170 GLY A O 1
ATOM 1383 N N . PHE A 1 171 ? -26.347 9.343 45.825 1.00 55.66 171 PHE A N 1
ATOM 1384 C CA . PHE A 1 171 ? -26.168 8.074 45.153 1.00 55.66 171 PHE A CA 1
ATOM 1385 C C . PHE A 1 171 ? -24.729 8.091 44.653 1.00 55.66 171 PHE A C 1
ATOM 1387 O O . PHE A 1 171 ? -24.408 8.818 43.716 1.00 55.66 171 PHE A O 1
ATOM 1394 N N . SER A 1 172 ? -23.841 7.377 45.344 1.00 56.66 172 SER A N 1
ATOM 1395 C CA . SER A 1 172 ? -22.525 7.075 44.800 1.00 56.66 172 SER A CA 1
ATOM 1396 C C . SER A 1 172 ? -22.761 6.358 43.480 1.00 56.66 172 SER A C 1
ATOM 1398 O O . SER A 1 172 ? -23.273 5.235 43.476 1.00 56.66 172 SER A O 1
ATOM 1400 N N . ASP A 1 173 ? -22.453 7.031 42.372 1.00 56.34 173 ASP A N 1
ATOM 1401 C CA . ASP A 1 173 ? -22.390 6.368 41.080 1.00 56.34 173 ASP A CA 1
ATOM 1402 C C . ASP A 1 173 ? -21.504 5.130 41.248 1.00 56.34 173 ASP A C 1
ATOM 1404 O O . ASP A 1 173 ? -20.468 5.205 41.929 1.00 56.34 173 ASP A O 1
ATOM 1408 N N . PRO A 1 174 ? -21.911 3.966 40.710 1.00 57.00 174 PRO A N 1
ATOM 1409 C CA . PRO A 1 174 ? -21.006 2.835 40.663 1.00 57.00 174 PRO A CA 1
ATOM 1410 C C . PRO A 1 174 ? -19.737 3.352 39.997 1.00 57.00 174 PRO A C 1
ATOM 1412 O O . PRO A 1 174 ? -19.829 3.962 38.933 1.00 57.00 174 PRO A O 1
ATOM 1415 N N . LYS A 1 175 ? -18.585 3.184 40.659 1.00 50.28 175 LYS A N 1
ATOM 1416 C CA . LYS A 1 175 ? -17.287 3.469 40.051 1.00 50.28 175 LYS A CA 1
ATOM 1417 C C . LYS A 1 175 ? -17.284 2.727 38.721 1.00 50.28 175 LYS A C 1
ATOM 1419 O O . LYS A 1 175 ? -17.169 1.504 38.700 1.00 50.28 175 LYS A O 1
ATOM 1424 N N . VAL A 1 176 ? -17.509 3.464 37.639 1.00 56.00 176 VAL A N 1
ATOM 1425 C CA . VAL A 1 176 ? -17.159 3.026 36.303 1.00 56.00 176 VAL A CA 1
ATOM 1426 C C . VAL A 1 176 ? -15.652 2.979 36.399 1.00 56.00 176 VAL A C 1
ATOM 1428 O O . VAL A 1 176 ? -14.988 4.008 36.447 1.00 56.00 176 VAL A O 1
ATOM 1431 N N . GLU A 1 177 ? -15.145 1.786 36.675 1.00 56.00 177 GLU A N 1
ATOM 1432 C CA . GLU A 1 177 ? -13.732 1.498 36.591 1.00 56.00 177 GLU A CA 1
ATOM 1433 C C . GLU A 1 177 ? -13.394 1.828 35.143 1.00 56.00 177 GLU A C 1
ATOM 1435 O O . GLU A 1 177 ? -13.855 1.138 34.232 1.00 56.00 177 GLU A O 1
ATOM 1440 N N . ASP A 1 178 ? -12.776 2.996 34.947 1.00 51.59 178 ASP A N 1
ATOM 1441 C CA . ASP A 1 178 ? -12.347 3.494 33.652 1.00 51.59 178 ASP A CA 1
ATOM 1442 C C . ASP A 1 178 ? -11.392 2.445 33.101 1.00 51.59 178 ASP A C 1
ATOM 1444 O O . ASP A 1 178 ? -10.195 2.424 33.388 1.00 51.59 178 ASP A O 1
ATOM 1448 N N . GLN A 1 179 ? -11.964 1.496 32.367 1.00 48.78 179 GLN A N 1
ATOM 1449 C CA . GLN A 1 179 ? -11.240 0.545 31.568 1.00 48.78 179 GLN A CA 1
ATOM 1450 C C . GLN A 1 179 ? -10.626 1.398 30.471 1.00 48.78 179 GLN A C 1
ATOM 1452 O O . GLN A 1 179 ? -11.266 1.733 29.476 1.00 48.78 179 GLN A O 1
ATOM 1457 N N . GLU A 1 180 ? -9.423 1.878 30.778 1.00 50.31 180 GLU A N 1
ATOM 1458 C CA . GLU A 1 180 ? -8.580 2.735 29.971 1.00 50.31 180 GLU A CA 1
ATOM 1459 C C . GLU A 1 180 ? -8.235 1.952 28.703 1.00 50.31 180 GLU A C 1
ATOM 1461 O O . GLU A 1 180 ? -7.201 1.290 28.588 1.00 50.31 180 GLU A O 1
ATOM 1466 N N . ASP A 1 181 ? -9.190 1.946 27.773 1.00 46.06 181 ASP A N 1
ATOM 1467 C CA . ASP A 1 181 ? -9.086 1.303 26.482 1.00 46.06 181 ASP A CA 1
ATOM 1468 C C . ASP A 1 181 ? -7.801 1.817 25.840 1.00 46.06 181 ASP A C 1
ATOM 1470 O O . ASP A 1 181 ? -7.679 2.984 25.460 1.00 46.06 181 ASP A O 1
ATOM 1474 N N . HIS A 1 182 ? -6.837 0.913 25.685 1.00 50.84 182 HIS A N 1
ATOM 1475 C CA . HIS A 1 182 ? -5.607 1.064 24.911 1.00 50.84 182 HIS A CA 1
ATOM 1476 C C . HIS A 1 182 ? -5.883 1.263 23.401 1.00 50.84 182 HIS A C 1
ATOM 1478 O O . HIS A 1 182 ? -5.134 0.806 22.537 1.00 50.84 182 HIS A O 1
ATOM 1484 N N . ASN A 1 183 ? -6.927 2.012 23.046 1.00 48.09 183 ASN A N 1
ATOM 1485 C CA . ASN A 1 183 ? -7.206 2.534 21.717 1.00 48.09 183 ASN A CA 1
ATOM 1486 C C . ASN A 1 183 ? -6.268 3.715 21.415 1.00 48.09 183 ASN A C 1
ATOM 1488 O O . ASN A 1 183 ? -6.675 4.845 21.159 1.00 48.09 183 ASN A O 1
ATOM 1492 N N . ARG A 1 184 ? -4.963 3.423 21.395 1.00 47.50 184 ARG A N 1
ATOM 1493 C CA . ARG A 1 184 ? -3.864 4.345 21.062 1.00 47.50 184 ARG A CA 1
ATOM 1494 C C . ARG A 1 184 ? -3.834 4.772 19.585 1.00 47.50 184 ARG A C 1
ATOM 1496 O O . ARG A 1 184 ? -2.916 5.473 19.171 1.00 47.50 184 ARG A O 1
ATOM 1503 N N . TRP A 1 185 ? -4.809 4.351 18.780 1.00 54.19 185 TRP A N 1
ATOM 1504 C CA . TRP A 1 185 ? -4.792 4.496 17.320 1.00 54.19 185 TRP A CA 1
ATOM 1505 C C . TRP A 1 185 ? -5.476 5.770 16.805 1.00 54.19 185 TRP A C 1
ATOM 1507 O O . TRP A 1 185 ? -5.124 6.245 15.726 1.00 54.19 185 TRP A O 1
ATOM 1517 N N . GLY A 1 186 ? -6.382 6.373 17.586 1.00 51.91 186 GLY A N 1
ATOM 1518 C CA . GLY A 1 186 ? -7.125 7.580 17.190 1.00 51.91 186 GLY A CA 1
ATOM 1519 C C . GLY A 1 186 ? -6.238 8.800 16.872 1.00 51.91 186 GLY A C 1
ATOM 1520 O O . GLY A 1 186 ? -6.419 9.414 15.820 1.00 51.91 186 GLY A O 1
ATOM 1521 N N . PRO A 1 187 ? -5.227 9.139 17.700 1.00 51.84 187 PRO A N 1
ATOM 1522 C CA . PRO A 1 187 ? -4.333 10.268 17.420 1.00 51.84 187 PRO A CA 1
ATOM 1523 C C . PRO A 1 187 ? -3.241 9.964 16.377 1.00 51.84 187 PRO A C 1
ATOM 1525 O O . PRO A 1 187 ? -2.721 10.879 15.736 1.00 51.84 187 PRO A O 1
ATOM 1528 N N . CYS A 1 188 ? -2.868 8.692 16.182 1.00 50.12 188 CYS A N 1
ATOM 1529 C CA . CYS A 1 188 ? -1.757 8.322 15.298 1.00 50.12 188 CYS A CA 1
ATOM 1530 C C . CYS A 1 188 ? -2.096 8.449 13.806 1.00 50.12 188 CYS A C 1
ATOM 1532 O O . CYS A 1 188 ? -1.216 8.810 13.026 1.00 50.12 188 CYS A O 1
ATOM 1534 N N . LEU A 1 189 ? -3.348 8.216 13.397 1.00 51.44 189 LEU A N 1
ATOM 1535 C CA . LEU A 1 189 ? -3.770 8.378 11.997 1.00 51.44 189 LEU A CA 1
ATOM 1536 C C . LEU A 1 189 ? -3.783 9.851 11.550 1.00 51.44 189 LEU A C 1
ATOM 1538 O O . LEU A 1 189 ? -3.350 10.154 10.438 1.00 51.44 189 LEU A O 1
ATOM 1542 N N . LEU A 1 190 ? -4.177 10.773 12.438 1.00 53.12 190 LEU A N 1
ATOM 1543 C CA . LEU A 1 190 ? -4.163 12.219 12.170 1.00 53.12 190 LEU A CA 1
ATOM 1544 C C . LEU A 1 190 ? -2.741 12.800 12.128 1.00 53.12 190 LEU A C 1
ATOM 1546 O O . LEU A 1 190 ? -2.445 13.655 11.295 1.00 53.12 190 LEU A O 1
ATOM 1550 N N . LEU A 1 191 ? -1.826 12.299 12.965 1.00 50.59 191 LEU A N 1
ATOM 1551 C CA . LEU A 1 191 ? -0.411 12.681 12.891 1.00 50.59 191 LEU A CA 1
ATOM 1552 C C . LEU A 1 191 ? 0.287 12.108 11.647 1.00 50.59 191 LEU A C 1
ATOM 1554 O O . LEU A 1 191 ? 1.184 12.757 11.118 1.00 50.59 191 LEU A O 1
ATOM 1558 N N . ARG A 1 192 ? -0.129 10.940 11.135 1.00 47.69 192 ARG A N 1
ATOM 1559 C CA . ARG A 1 192 ? 0.496 10.281 9.971 1.00 47.69 192 ARG A CA 1
ATOM 1560 C C . ARG A 1 192 ? 0.244 11.016 8.648 1.00 47.69 192 ARG A C 1
ATOM 1562 O O . ARG A 1 192 ? 1.170 11.121 7.848 1.00 47.69 192 ARG A O 1
ATOM 1569 N N . TRP A 1 193 ? -0.938 11.612 8.456 1.00 48.19 193 TRP A N 1
ATOM 1570 C CA . TRP A 1 193 ? -1.220 12.482 7.297 1.00 48.19 193 TRP A CA 1
ATOM 1571 C C . TRP A 1 193 ? -0.312 13.718 7.248 1.00 48.19 193 TRP A C 1
ATOM 1573 O O . TRP A 1 193 ? 0.086 14.163 6.175 1.00 48.19 193 TRP A O 1
ATOM 1583 N N . ARG A 1 194 ? 0.096 14.229 8.413 1.00 48.19 194 ARG A N 1
ATOM 1584 C CA . ARG A 1 194 ? 0.959 15.410 8.524 1.00 48.19 194 ARG A CA 1
ATOM 1585 C C . ARG A 1 194 ? 2.406 15.151 8.072 1.00 48.19 194 ARG A C 1
ATOM 1587 O O . ARG A 1 194 ? 3.078 16.085 7.653 1.00 48.19 194 ARG A O 1
ATOM 1594 N N . TRP A 1 195 ? 2.874 13.898 8.113 1.00 47.59 195 TRP A N 1
ATOM 1595 C CA . TRP A 1 195 ? 4.230 13.515 7.681 1.00 47.59 195 TRP A CA 1
ATOM 1596 C C . TRP A 1 195 ? 4.334 13.181 6.193 1.00 47.59 195 TRP A C 1
ATOM 1598 O O . TRP A 1 195 ? 5.370 13.454 5.594 1.00 47.59 195 TRP A O 1
ATOM 1608 N N . VAL A 1 196 ? 3.271 12.654 5.577 1.00 51.59 196 VAL A N 1
ATOM 1609 C CA . VAL A 1 196 ? 3.233 12.439 4.117 1.00 51.59 196 VAL A CA 1
ATOM 1610 C C . VAL A 1 196 ? 3.341 13.777 3.374 1.00 51.59 196 VAL A C 1
ATOM 1612 O O . VAL A 1 196 ? 4.041 13.863 2.372 1.00 51.59 196 VAL A O 1
ATOM 1615 N N . VAL A 1 197 ? 2.754 14.844 3.926 1.00 54.06 197 VAL A N 1
ATOM 1616 C CA . VAL A 1 197 ? 2.890 16.216 3.402 1.00 54.06 197 VAL A CA 1
ATOM 1617 C C . VAL A 1 197 ? 4.289 16.804 3.655 1.00 54.06 197 VAL A C 1
ATOM 1619 O O . VAL A 1 197 ? 4.768 17.600 2.860 1.00 54.06 197 VAL A O 1
ATOM 1622 N N . ALA A 1 198 ? 4.986 16.399 4.721 1.00 52.16 198 ALA A N 1
ATOM 1623 C CA . ALA A 1 198 ? 6.321 16.919 5.046 1.00 52.16 198 ALA A CA 1
ATOM 1624 C C . ALA A 1 198 ? 7.462 16.285 4.222 1.00 52.16 198 ALA A C 1
ATOM 1626 O O . ALA A 1 198 ? 8.545 16.857 4.144 1.00 52.16 198 ALA A O 1
ATOM 1627 N N . LEU A 1 199 ? 7.238 15.111 3.621 1.00 45.75 199 LEU A N 1
ATOM 1628 C CA . LEU A 1 199 ? 8.219 14.416 2.772 1.00 45.75 199 LEU A CA 1
ATOM 1629 C C . LEU A 1 199 ? 8.210 14.881 1.306 1.00 45.75 199 LEU A C 1
ATOM 1631 O O . LEU A 1 199 ? 9.127 14.543 0.565 1.00 45.75 199 LEU A O 1
ATOM 1635 N N . PHE A 1 200 ? 7.219 15.679 0.909 1.00 44.56 200 PHE A N 1
ATOM 1636 C CA . PHE A 1 200 ? 7.164 16.359 -0.382 1.00 44.56 200 PHE A CA 1
ATOM 1637 C C . PHE A 1 200 ? 7.019 17.864 -0.132 1.00 44.56 200 PHE A C 1
ATOM 1639 O O . PHE A 1 200 ? 5.890 18.359 -0.102 1.00 44.56 200 PHE A O 1
ATOM 1646 N N . PRO A 1 201 ? 8.117 18.618 0.081 1.00 48.03 201 PRO A N 1
ATOM 1647 C CA . PRO A 1 201 ? 8.033 20.065 -0.023 1.00 48.03 201 PRO A CA 1
ATOM 1648 C C . PRO A 1 201 ? 7.558 20.371 -1.443 1.00 48.03 201 PRO A C 1
ATOM 1650 O O . PRO A 1 201 ? 8.233 20.049 -2.419 1.00 48.03 201 PRO A O 1
ATOM 1653 N N . ALA A 1 202 ? 6.348 20.913 -1.558 1.00 48.41 202 ALA A N 1
ATOM 1654 C CA . ALA A 1 202 ? 5.879 21.488 -2.801 1.00 48.41 202 ALA A CA 1
ATOM 1655 C C . ALA A 1 20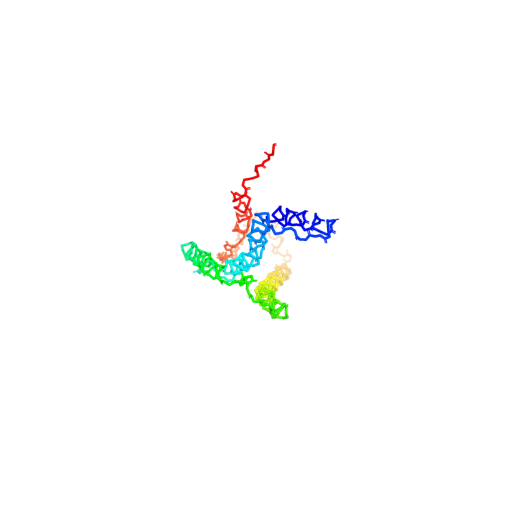2 ? 6.821 22.651 -3.133 1.00 48.41 202 ALA A C 1
ATOM 1657 O O . ALA A 1 202 ? 6.675 23.743 -2.586 1.00 48.41 202 ALA A O 1
ATOM 1658 N N . GLU A 1 203 ? 7.815 22.407 -3.985 1.00 53.12 203 GLU A N 1
ATOM 1659 C CA . GLU A 1 203 ? 8.431 23.472 -4.763 1.00 53.12 203 GLU A CA 1
ATOM 1660 C C . GLU A 1 203 ? 7.339 23.992 -5.704 1.00 53.12 203 GLU A C 1
ATOM 1662 O O . GLU A 1 203 ? 7.058 23.422 -6.758 1.00 53.12 203 GLU A O 1
ATOM 1667 N N . LEU A 1 204 ? 6.625 25.016 -5.231 1.00 47.81 204 LEU A N 1
ATOM 1668 C CA . LEU A 1 204 ? 5.816 25.875 -6.079 1.00 47.81 204 LEU A CA 1
ATOM 1669 C C . LEU A 1 204 ? 6.765 26.716 -6.955 1.00 47.81 204 LEU A C 1
ATOM 1671 O O . LEU A 1 204 ? 7.764 27.205 -6.422 1.00 47.81 204 LEU A O 1
ATOM 1675 N N . PRO A 1 205 ? 6.468 26.870 -8.258 1.00 58.50 205 PRO A N 1
ATOM 1676 C CA . PRO A 1 205 ? 7.215 27.748 -9.156 1.00 58.50 205 PRO A CA 1
ATOM 1677 C C . PRO A 1 205 ? 7.079 29.231 -8.787 1.00 58.50 205 PRO A C 1
ATOM 1679 O O . PRO A 1 205 ? 6.031 29.614 -8.213 1.00 58.50 205 PRO A O 1
#

Sequence (205 aa):
MDSIQVMGNILTARWELNGKATEGSYCTTQSESVQVCDGSTWFTIAMAVMTFLEIMFPGKLSRSQARRLAATMIILIFLFLPWCWISETSRESRLRIGSEYPYFWLAAIVAFVLYGTIVVNWFREATAERDSRRHREAISMGWKELQRQRILRTGPVNVLLWLLTGRRFGFSDPKVEDQEDHNRWGPCLLLRWRWVVALFPAELP

Secondary structure (DSSP, 8-state):
-HHHHHHHHHHHHHHHHH-----SHHHHHHHHHHHHHHTHHHHHHHHHHHHHHHHHSTTTS-HHHHHHHHHHHHHHHHHHSSS-S--TT---HHHHHHHHHHHHHHHHHHHHHHHHHHHHHHHHHHHHHHHHHHHHHHHHHHHHHHHHHHHHHTHHHHHHHHHHH------------------TTHHHHHHHHHHHHHTS-----

pLDDT: mean 74.21, std 15.61, range [44.56, 96.38]

Radius of gyration: 32.26 Å; chains: 1; bounding box: 68×42×94 Å

Organism: NCBI:txid1448309

Foldseek 3Di:
DVVLVVVLVVLVVVCVVVVDDDPDPSVVVSVVSVLVVLLVLLVVLLVLVLVLCCLVQPPNQDPVNSVVSSVVSVVVSVVVSPDDDDPVPDPCPPVVVVPSPVVVVVSVVSSCVSVVVSVVVVVVVVVVVVVVVVVVVVVVVVVVVVVVVVVVVVDVVVVVVCVVPVDPPPPPDPPPVCPVPPPVPVVVVVVVVVVVCVVDDPPDD